Protein AF-A0A6A6RT64-F1 (afdb_monomer_lite)

Organism: NCBI:txid1395130

Foldseek 3Di:
DDDDPDQPPLPPDPPDQFFAAPPPAFDQDPNDTGGFFFDSLLLSLLCSLCVVVVHHPDAARHLDDDDLVLLLVLLVLLVVFAFDLPPPLLVQLVVQLLVLLVSSLVSLVSSVQAEAEDVVLDDPRQFVLVQLVCCRPPSYHYDRACCNDQLDNVVLVDCSRPVQNDFDPDDHPNDTGGSVRSVVVSLCSQLDNRTPFHDALSSQLSSLLRSLSSGDLSNLQQSLSQRSSFSSNQCNNPCNVVSNVDGPVRGNTHRGGSGGGPSCSSPPPSHDDDD

pLDDT: mean 89.2, std 15.46, range [33.47, 98.81]

Sequence (275 aa):
MLSNTSTTQLAEEALHDKPLRGLPSKIKVDGVYITFGPHLPARRAAEAYLRSIGKKPVFPRVYTKLNRDRSTRIAQLYEELQPTPQDQLTVSAYSALISETLAQWEYIKATGLKVEFNPNGKDPYGNPRNAVLDVVNNNHLYILPTRFAFGDSEFCDNTDANIMVTETSTVIDGQVMLVNDIFRIVHDYFGHVKEGNGFRAEGEDNAYRCHAAMYSPLARRALASDLRGQNCWVNWGPWGEHNRKANGGDTIFAPQKMGLLPEWVAEEGVEDPLE

Structure (mmCIF, N/CA/C/O backbone):
data_AF-A0A6A6RT64-F1
#
_entry.id   AF-A0A6A6RT64-F1
#
loop_
_atom_site.group_PDB
_atom_site.id
_atom_site.type_symbol
_atom_site.label_atom_id
_atom_site.label_alt_id
_atom_site.label_comp_id
_atom_site.label_asym_id
_atom_site.label_entity_id
_atom_site.label_seq_id
_atom_site.pdbx_PDB_ins_code
_atom_site.Cartn_x
_atom_site.Cartn_y
_atom_site.Cartn_z
_atom_site.occupancy
_atom_site.B_iso_or_equiv
_atom_site.auth_seq_id
_atom_site.auth_comp_id
_atom_site.auth_asym_id
_atom_site.auth_atom_id
_atom_site.pdbx_PDB_model_num
ATOM 1 N N . MET A 1 1 ? -29.406 24.098 18.288 1.00 35.22 1 MET A N 1
ATOM 2 C CA . MET A 1 1 ? -29.476 22.654 17.988 1.00 35.22 1 MET A CA 1
ATOM 3 C C . MET A 1 1 ? -28.767 22.440 16.665 1.00 35.22 1 MET A C 1
ATOM 5 O O . MET A 1 1 ? -29.305 22.828 15.639 1.00 35.22 1 MET A O 1
ATOM 9 N N . LEU A 1 2 ? -27.521 21.968 16.702 1.00 33.47 2 LEU A N 1
ATOM 10 C CA . LEU A 1 2 ? -26.739 21.663 15.503 1.00 33.47 2 LEU A CA 1
ATOM 11 C C . LEU A 1 2 ? -27.166 20.273 15.023 1.00 33.47 2 LEU A C 1
ATOM 13 O O . LEU A 1 2 ? -27.113 19.315 15.790 1.00 33.47 2 LEU A O 1
ATOM 17 N N . SER A 1 3 ? -27.701 20.201 13.806 1.00 34.97 3 SER A N 1
ATOM 18 C CA . SER A 1 3 ? -28.303 18.994 13.247 1.00 34.97 3 SER A CA 1
ATOM 19 C C . SER A 1 3 ? -27.243 17.979 12.825 1.00 34.97 3 SER A C 1
ATOM 21 O O . SER A 1 3 ? -26.271 18.296 12.144 1.00 34.97 3 SER A O 1
ATOM 23 N N . ASN A 1 4 ? -27.497 16.743 13.235 1.00 36.44 4 ASN A N 1
ATOM 24 C CA . ASN A 1 4 ? -26.693 15.533 13.112 1.00 36.44 4 ASN A CA 1
ATOM 25 C C . ASN A 1 4 ? -26.663 14.973 11.670 1.00 36.44 4 ASN A C 1
ATOM 27 O O . ASN A 1 4 ? -27.102 13.856 11.414 1.00 36.44 4 ASN A O 1
ATOM 31 N N . THR A 1 5 ? -26.187 15.746 10.696 1.00 40.78 5 THR A N 1
ATOM 32 C CA . THR A 1 5 ? -26.114 15.322 9.285 1.00 40.78 5 THR A CA 1
ATOM 33 C C . THR A 1 5 ? -24.662 15.208 8.834 1.00 40.78 5 THR A C 1
ATOM 35 O O . THR A 1 5 ? -24.126 16.146 8.257 1.00 40.78 5 THR A O 1
ATOM 38 N N . SER A 1 6 ? -24.008 14.075 9.120 1.00 46.59 6 SER A N 1
ATOM 39 C CA . SER A 1 6 ? -22.680 13.766 8.548 1.00 46.59 6 SER A CA 1
ATOM 40 C C . SER A 1 6 ? -22.382 12.269 8.336 1.00 46.59 6 SER A C 1
ATOM 42 O O . SER A 1 6 ? -21.410 11.928 7.676 1.00 46.59 6 SER A O 1
ATOM 44 N N . THR A 1 7 ? -23.213 11.333 8.807 1.00 38.81 7 THR A N 1
ATOM 45 C CA . THR A 1 7 ? -22.876 9.889 8.743 1.00 38.81 7 THR A CA 1
ATOM 46 C C . THR A 1 7 ? -23.926 8.994 8.085 1.00 38.81 7 THR A C 1
ATOM 48 O O . THR A 1 7 ? -23.773 7.777 8.089 1.00 38.81 7 THR A O 1
ATOM 51 N N . THR A 1 8 ? -24.974 9.547 7.469 1.00 38.00 8 THR A N 1
ATOM 52 C CA . THR A 1 8 ? -26.134 8.749 7.012 1.00 38.00 8 THR A CA 1
ATOM 53 C C . THR A 1 8 ? -26.427 8.854 5.517 1.00 38.00 8 THR A C 1
ATOM 55 O O . THR A 1 8 ? -27.580 8.914 5.104 1.00 38.00 8 THR A O 1
ATOM 58 N N . GLN A 1 9 ? -25.390 8.847 4.680 1.00 40.94 9 GLN A N 1
ATOM 59 C CA . GLN A 1 9 ? -25.578 8.636 3.242 1.00 40.94 9 GLN A CA 1
ATOM 60 C C . GLN A 1 9 ? -24.391 7.882 2.630 1.00 40.94 9 GLN A C 1
ATOM 62 O O . GLN A 1 9 ? -23.715 8.348 1.718 1.00 40.94 9 GLN A O 1
ATOM 67 N N . LEU A 1 10 ? -24.135 6.671 3.136 1.00 47.59 10 LEU A N 1
ATOM 68 C CA . LEU A 1 10 ? -23.470 5.650 2.328 1.00 47.59 10 LEU A CA 1
ATOM 69 C C . LEU A 1 10 ? -24.451 5.302 1.201 1.00 47.59 10 LEU A C 1
ATOM 71 O O . LEU A 1 10 ? -25.388 4.540 1.412 1.00 47.59 10 LEU A O 1
ATOM 75 N N . ALA A 1 11 ? -24.299 5.972 0.059 1.00 42.16 11 ALA A N 1
ATOM 76 C CA . ALA A 1 11 ? -25.212 5.896 -1.075 1.00 42.16 11 ALA A CA 1
ATOM 77 C C . ALA A 1 11 ? -25.546 4.438 -1.454 1.00 42.16 11 ALA A C 1
ATOM 79 O O . ALA A 1 11 ? -24.660 3.594 -1.606 1.00 42.16 11 ALA A O 1
ATOM 80 N N . GLU A 1 12 ? -26.844 4.169 -1.600 1.00 45.94 12 GLU A N 1
ATOM 81 C CA . GLU A 1 12 ? -27.433 2.851 -1.867 1.00 45.94 12 GLU A CA 1
ATOM 82 C C . GLU A 1 12 ? -27.265 2.352 -3.312 1.00 45.94 12 GLU A C 1
ATOM 84 O O . GLU A 1 12 ? -27.604 1.208 -3.598 1.00 45.94 12 GLU A O 1
ATOM 89 N N . GLU A 1 13 ? -26.669 3.121 -4.223 1.00 44.22 13 GLU A N 1
ATOM 90 C CA . GLU A 1 13 ? -26.415 2.654 -5.589 1.00 44.22 13 GLU A CA 1
ATOM 91 C C . GLU A 1 13 ? -24.941 2.286 -5.766 1.00 44.22 13 GLU A C 1
ATOM 93 O O . GLU A 1 13 ? -24.077 3.133 -5.994 1.00 44.22 13 GLU A O 1
ATOM 98 N N . ALA A 1 14 ? -24.643 0.987 -5.661 1.00 47.53 14 ALA A N 1
ATOM 99 C CA . ALA A 1 14 ? -23.349 0.439 -6.045 1.00 47.53 14 ALA A CA 1
ATOM 100 C C . ALA A 1 14 ? -23.180 0.587 -7.567 1.00 47.53 14 ALA A C 1
ATOM 102 O O . ALA A 1 14 ? -23.491 -0.324 -8.328 1.00 47.53 14 ALA A O 1
ATOM 103 N N . LEU A 1 15 ? -22.672 1.736 -8.021 1.00 51.66 15 LEU A N 1
ATOM 104 C CA . LEU A 1 15 ? -22.395 1.992 -9.441 1.00 51.66 15 LEU A CA 1
ATOM 105 C C . LEU A 1 15 ? -21.420 0.964 -10.039 1.00 51.66 15 LEU A C 1
ATOM 107 O O . LEU A 1 15 ? -21.348 0.806 -11.257 1.00 51.66 15 LEU A O 1
ATOM 111 N N . HIS A 1 16 ? -20.681 0.238 -9.195 1.00 62.53 16 HIS A N 1
ATOM 112 C CA . HIS A 1 16 ? -19.661 -0.712 -9.600 1.00 62.53 16 HIS A CA 1
ATOM 113 C C . HIS A 1 16 ? -19.643 -1.893 -8.629 1.00 62.53 16 HIS A C 1
ATOM 115 O O . HIS A 1 16 ? -19.034 -1.813 -7.567 1.00 62.53 16 HIS A O 1
ATOM 121 N N . ASP A 1 17 ? -20.294 -2.995 -8.986 1.00 74.38 17 ASP A N 1
ATOM 122 C CA . ASP A 1 17 ? -20.238 -4.297 -8.302 1.00 74.38 17 ASP A CA 1
ATOM 123 C C . ASP A 1 17 ? -19.324 -5.296 -9.036 1.00 74.38 17 ASP A C 1
ATOM 125 O O . ASP A 1 17 ? -18.832 -6.261 -8.457 1.00 74.38 17 ASP A O 1
ATOM 129 N N . LYS A 1 18 ? -19.025 -5.029 -10.311 1.00 89.19 18 LYS A N 1
ATOM 130 C CA . LYS A 1 18 ? -18.166 -5.880 -11.139 1.00 89.19 18 LYS A CA 1
ATOM 131 C C . LYS A 1 18 ? -16.698 -5.826 -10.685 1.00 89.19 18 LYS A C 1
ATOM 133 O O . LYS A 1 18 ? -16.220 -4.742 -10.327 1.00 89.19 18 LYS A O 1
ATOM 138 N N . PRO A 1 19 ? -15.964 -6.954 -10.725 1.00 92.19 19 PRO A N 1
ATOM 139 C CA . PRO A 1 19 ? -14.513 -6.975 -10.538 1.00 92.19 19 PRO A CA 1
ATOM 140 C C . PRO A 1 19 ? -13.762 -6.202 -11.631 1.00 92.19 19 PRO A C 1
ATOM 142 O O . PRO A 1 19 ? -14.315 -5.935 -12.702 1.00 92.19 19 PRO A O 1
ATOM 145 N N . LEU A 1 20 ? -12.481 -5.900 -11.388 1.00 94.00 20 LEU A N 1
ATOM 146 C CA . LEU A 1 20 ? -11.586 -5.387 -12.429 1.00 94.00 20 LEU A CA 1
ATOM 147 C C . LEU A 1 20 ? -11.541 -6.362 -13.617 1.00 94.00 20 LEU A C 1
ATOM 149 O O . LEU A 1 20 ? -11.424 -7.580 -13.444 1.00 94.00 20 LEU A O 1
ATOM 153 N N . ARG A 1 21 ? -11.594 -5.835 -14.843 1.00 94.31 21 ARG A N 1
ATOM 154 C CA . ARG A 1 21 ? -11.447 -6.640 -16.062 1.00 94.31 21 ARG A CA 1
ATOM 155 C C . ARG A 1 21 ? -10.059 -7.276 -16.071 1.00 94.31 21 ARG A C 1
ATOM 157 O O . ARG A 1 21 ? -9.064 -6.566 -15.989 1.00 94.31 21 ARG A O 1
ATOM 164 N N . GLY A 1 22 ? -9.997 -8.603 -16.163 1.00 93.81 22 GLY A N 1
ATOM 165 C CA . GLY A 1 22 ? -8.739 -9.356 -16.131 1.00 93.81 22 GLY A CA 1
ATOM 166 C C . GLY A 1 22 ? -8.235 -9.724 -14.731 1.00 93.81 22 GLY A C 1
ATOM 167 O O . GLY A 1 22 ? -7.173 -10.339 -14.638 1.00 93.81 22 GLY A O 1
ATOM 168 N N . LEU A 1 23 ? -8.971 -9.396 -13.656 1.00 94.00 23 LEU A N 1
ATOM 169 C CA . LEU A 1 23 ? -8.607 -9.815 -12.300 1.00 94.00 23 LEU A CA 1
ATOM 170 C C . LEU A 1 23 ? -8.534 -11.350 -12.225 1.00 94.00 23 LEU A C 1
ATOM 172 O O . LEU A 1 23 ? -9.516 -12.019 -12.568 1.00 94.00 23 LEU A O 1
ATOM 176 N N . PRO A 1 24 ? -7.424 -11.926 -11.729 1.00 91.31 24 PRO A N 1
ATOM 177 C CA . PRO A 1 24 ? -7.356 -13.346 -11.416 1.00 91.31 24 PRO A CA 1
ATOM 178 C C . PRO A 1 24 ? -8.361 -13.694 -10.308 1.00 91.31 24 PRO A C 1
ATOM 180 O O . PRO A 1 24 ? -8.092 -13.496 -9.125 1.00 91.31 24 PRO A O 1
ATOM 183 N N . SER A 1 25 ? -9.540 -14.180 -10.698 1.00 78.88 25 SER A N 1
ATOM 184 C CA . SER A 1 25 ? -10.665 -14.331 -9.774 1.00 78.88 25 SER A CA 1
ATOM 185 C C . SER A 1 25 ? -10.650 -15.666 -9.039 1.00 78.88 25 SER A C 1
ATOM 187 O O . SER A 1 25 ? -10.825 -15.671 -7.831 1.00 78.88 25 SER A O 1
ATOM 189 N N . LYS A 1 26 ? -10.397 -16.800 -9.707 1.00 91.00 26 LYS A N 1
ATOM 190 C CA . LYS A 1 26 ? -10.388 -18.134 -9.075 1.00 91.00 26 LYS A CA 1
ATOM 191 C C . LYS A 1 26 ? -8.972 -18.552 -8.671 1.00 91.00 26 LYS A C 1
ATOM 193 O O . LYS A 1 26 ? -8.212 -19.058 -9.495 1.00 91.00 26 LYS A O 1
ATOM 198 N N . ILE A 1 27 ? -8.629 -18.367 -7.398 1.00 92.38 27 ILE A N 1
ATOM 199 C CA . ILE A 1 27 ? -7.286 -18.603 -6.847 1.00 92.38 27 ILE A CA 1
ATOM 200 C C . ILE A 1 27 ? -7.331 -19.724 -5.813 1.00 92.38 27 ILE A C 1
ATOM 202 O O . ILE A 1 27 ? -8.266 -19.807 -5.024 1.00 92.38 27 ILE A O 1
ATOM 206 N N . LYS A 1 28 ? -6.320 -20.598 -5.816 1.00 93.50 28 LYS A N 1
ATOM 207 C CA . LYS A 1 28 ? -6.181 -21.650 -4.806 1.00 93.50 28 LYS A CA 1
ATOM 208 C C . LYS A 1 28 ? -5.543 -21.064 -3.541 1.00 93.50 28 LYS A C 1
ATOM 210 O O . LYS A 1 28 ? -4.395 -20.630 -3.590 1.00 93.50 28 LYS A O 1
ATOM 215 N N . VAL A 1 29 ? -6.280 -21.066 -2.436 1.00 93.62 29 VAL A N 1
ATOM 216 C CA . VAL A 1 29 ? -5.844 -20.648 -1.098 1.00 93.62 29 VAL A CA 1
ATOM 217 C C . VAL A 1 29 ? -5.986 -21.859 -0.184 1.00 93.62 29 VAL A C 1
ATOM 219 O O . VAL A 1 29 ? -7.061 -22.443 -0.096 1.00 93.62 29 VAL A O 1
ATOM 222 N N . ASP A 1 30 ? -4.869 -22.312 0.381 1.00 92.88 30 ASP A N 1
ATOM 223 C CA . ASP A 1 30 ? -4.799 -23.426 1.338 1.00 92.88 30 ASP A CA 1
ATOM 224 C C . ASP A 1 30 ? -5.523 -24.699 0.870 1.00 92.88 30 ASP A C 1
ATOM 226 O O . ASP A 1 30 ? -6.218 -25.387 1.609 1.00 92.88 30 ASP A O 1
ATOM 230 N N . GLY A 1 31 ? -5.363 -25.016 -0.418 1.00 92.81 31 GLY A N 1
ATOM 231 C CA . GLY A 1 31 ? -5.970 -26.196 -1.033 1.00 92.81 31 GLY A CA 1
ATOM 232 C C . GLY A 1 31 ? -7.323 -25.949 -1.704 1.00 92.81 31 GLY A C 1
ATOM 233 O O . GLY A 1 31 ? -7.707 -26.746 -2.561 1.00 92.81 31 GLY A O 1
ATOM 234 N N . VAL A 1 32 ? -7.996 -24.835 -1.408 1.00 94.19 32 VAL A N 1
ATOM 235 C CA . VAL A 1 32 ? -9.372 -24.545 -1.839 1.00 94.19 32 VAL A CA 1
ATOM 236 C C . VAL A 1 32 ? -9.400 -23.425 -2.877 1.00 94.19 32 VAL A C 1
ATOM 238 O O . VAL A 1 32 ? -8.687 -22.435 -2.763 1.00 94.19 32 VAL A O 1
ATOM 241 N N . TYR A 1 33 ? -10.222 -23.565 -3.919 1.00 95.69 33 TYR A N 1
ATOM 242 C CA . TYR A 1 33 ? -10.425 -22.483 -4.884 1.00 95.69 33 TYR A CA 1
ATOM 243 C C . TYR A 1 33 ? -11.414 -21.453 -4.342 1.00 95.69 33 TYR A C 1
ATOM 245 O O . TYR A 1 33 ? -12.581 -21.775 -4.137 1.00 95.69 33 TYR A O 1
ATOM 253 N N . ILE A 1 34 ? -10.952 -20.216 -4.191 1.00 94.75 34 ILE A N 1
ATOM 254 C CA . ILE A 1 34 ? -11.735 -19.071 -3.729 1.00 94.75 34 ILE A CA 1
ATOM 255 C C . ILE A 1 34 ? -11.869 -18.055 -4.863 1.00 94.75 34 ILE A C 1
ATOM 257 O O . ILE A 1 34 ? -10.934 -17.860 -5.646 1.00 94.75 34 ILE A O 1
ATOM 261 N N . THR A 1 35 ? -13.040 -17.425 -4.961 1.00 93.44 35 THR A N 1
ATOM 262 C CA . THR A 1 35 ? -13.291 -16.338 -5.909 1.00 93.44 35 THR A CA 1
ATOM 263 C C . THR A 1 35 ? -13.061 -14.990 -5.238 1.00 93.44 35 THR A C 1
ATOM 265 O O . THR A 1 35 ? -13.803 -14.619 -4.335 1.00 93.44 35 THR A O 1
ATOM 268 N N . PHE A 1 36 ? -12.051 -14.257 -5.698 1.00 93.44 36 PHE A N 1
ATOM 269 C CA . PHE A 1 36 ? -11.775 -12.889 -5.271 1.00 93.44 36 PHE A CA 1
ATOM 270 C C . PHE A 1 36 ? -12.471 -11.880 -6.179 1.00 93.44 36 PHE A C 1
ATOM 272 O O . PHE A 1 36 ? -12.638 -12.092 -7.384 1.00 93.44 36 PHE A O 1
ATOM 279 N N . GLY A 1 37 ? -12.862 -10.768 -5.573 1.00 92.31 37 GLY A N 1
ATOM 280 C CA . GLY A 1 37 ? -13.567 -9.680 -6.216 1.00 92.31 37 GLY A CA 1
ATOM 281 C C . GLY A 1 37 ? -13.745 -8.526 -5.237 1.00 92.31 37 GLY A C 1
ATOM 282 O O . GLY A 1 37 ? -13.124 -8.515 -4.172 1.00 92.31 37 GLY A O 1
ATOM 283 N N . PRO A 1 38 ? -14.579 -7.549 -5.594 1.00 94.38 38 PRO A N 1
ATOM 284 C CA . PRO A 1 38 ? -14.650 -6.319 -4.841 1.00 94.38 38 PRO A CA 1
ATOM 285 C C . PRO A 1 38 ? -15.359 -6.472 -3.503 1.00 94.38 38 PRO A C 1
ATOM 287 O O . PRO A 1 38 ? -16.409 -7.108 -3.401 1.00 94.38 38 PRO A O 1
ATOM 290 N N . HIS A 1 39 ? -14.824 -5.794 -2.491 1.00 95.69 39 HIS A N 1
ATOM 291 C CA . HIS A 1 39 ? -15.469 -5.652 -1.195 1.00 95.69 39 HIS A CA 1
ATOM 292 C C . HIS A 1 39 ? -16.278 -4.347 -1.163 1.00 95.69 39 HIS A C 1
ATOM 294 O O . HIS A 1 39 ? -15.720 -3.246 -1.141 1.00 95.69 39 HIS A O 1
ATOM 300 N N . LEU A 1 40 ? -17.612 -4.456 -1.188 1.00 95.06 40 LEU A N 1
ATOM 301 C CA . LEU A 1 40 ? -18.504 -3.294 -1.302 1.00 95.06 40 LEU A CA 1
ATOM 302 C C . LEU A 1 40 ? -18.358 -2.269 -0.161 1.00 95.06 40 LEU A C 1
ATOM 304 O O . LEU A 1 40 ? -18.353 -1.076 -0.473 1.00 95.06 40 LEU A O 1
ATOM 308 N N . PRO A 1 41 ? -18.204 -2.659 1.123 1.00 96.25 41 PRO A N 1
ATOM 309 C CA . PRO A 1 41 ? -17.911 -1.702 2.192 1.00 96.25 41 PRO A CA 1
ATOM 310 C C . PRO A 1 41 ? -16.646 -0.875 1.922 1.00 96.25 41 PRO A C 1
ATOM 312 O O . PRO A 1 41 ? -16.700 0.351 2.001 1.00 96.25 41 PRO A O 1
ATOM 315 N N . ALA A 1 42 ? -15.553 -1.513 1.485 1.00 97.56 42 ALA A N 1
ATOM 316 C CA . ALA A 1 42 ? -14.318 -0.808 1.140 1.00 97.56 42 ALA A CA 1
ATOM 317 C C . ALA A 1 42 ? -14.481 0.128 -0.064 1.00 97.56 42 ALA A C 1
ATOM 319 O O . ALA A 1 42 ? -13.985 1.254 -0.036 1.00 97.56 42 ALA A O 1
ATOM 320 N N . ARG A 1 43 ? -15.216 -0.286 -1.109 1.00 96.25 43 ARG A N 1
ATOM 321 C CA . ARG A 1 43 ? -15.530 0.598 -2.248 1.00 96.25 43 ARG A CA 1
ATOM 322 C C . ARG A 1 43 ? -16.315 1.830 -1.798 1.00 96.25 43 ARG A C 1
ATOM 324 O O . ARG A 1 43 ? -15.922 2.945 -2.125 1.00 96.25 43 ARG A O 1
ATOM 331 N N . ARG A 1 44 ? -17.371 1.644 -1.001 1.00 96.12 44 ARG A N 1
ATOM 332 C CA . ARG A 1 44 ? -18.189 2.751 -0.476 1.00 96.12 44 ARG A CA 1
ATOM 333 C C . ARG A 1 44 ? -17.371 3.707 0.389 1.00 96.12 44 ARG A C 1
ATOM 335 O O . ARG A 1 44 ? -17.510 4.915 0.229 1.00 96.12 44 ARG A O 1
ATOM 342 N N . ALA A 1 45 ? -16.498 3.189 1.253 1.00 98.06 45 ALA A N 1
ATOM 343 C CA . ALA A 1 45 ? -15.607 4.012 2.068 1.00 98.06 45 ALA A CA 1
ATOM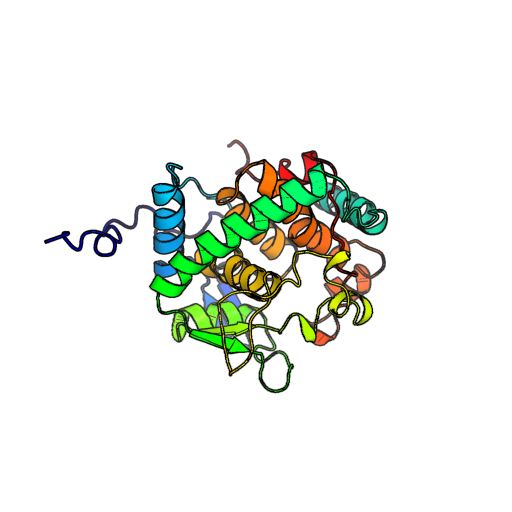 344 C C . ALA A 1 45 ? -14.623 4.824 1.207 1.00 98.06 45 ALA A C 1
ATOM 346 O O . ALA A 1 45 ? -14.461 6.023 1.431 1.00 98.06 45 ALA A O 1
ATOM 347 N N . ALA A 1 46 ? -14.038 4.213 0.172 1.00 98.00 46 ALA A N 1
ATOM 348 C CA . ALA A 1 46 ? -13.141 4.904 -0.753 1.00 98.00 46 ALA A CA 1
ATOM 349 C C . ALA A 1 46 ? -13.858 6.013 -1.543 1.00 98.00 46 ALA A C 1
ATOM 351 O O . ALA A 1 46 ? -13.331 7.115 -1.710 1.00 98.00 46 ALA A O 1
ATOM 352 N N . GLU A 1 47 ? -15.080 5.746 -2.013 1.00 96.56 47 GLU A N 1
ATOM 353 C CA . GLU A 1 47 ? -15.907 6.741 -2.698 1.00 96.56 47 GLU A CA 1
ATOM 354 C C . GLU A 1 47 ? -16.315 7.890 -1.772 1.00 96.56 47 GLU A C 1
ATOM 356 O O . GLU A 1 47 ? -16.249 9.052 -2.177 1.00 96.56 47 GLU A O 1
ATOM 361 N N . ALA A 1 48 ? -16.717 7.580 -0.537 1.00 97.31 48 ALA A N 1
ATOM 362 C CA . ALA A 1 48 ? -17.076 8.575 0.467 1.00 97.31 48 ALA A CA 1
ATOM 363 C C . ALA A 1 48 ? -15.887 9.490 0.791 1.00 97.31 48 ALA A C 1
ATOM 365 O O . ALA A 1 48 ? -16.042 10.712 0.767 1.00 97.31 48 ALA A O 1
ATOM 366 N N . TYR A 1 49 ? -14.694 8.916 0.984 1.00 98.44 49 TYR A N 1
ATOM 367 C CA . TYR A 1 49 ? -13.467 9.684 1.183 1.00 98.44 49 TYR A CA 1
ATOM 368 C C . TYR A 1 49 ? -13.205 10.647 0.018 1.00 98.44 49 TYR A C 1
ATOM 370 O O . TYR A 1 49 ? -13.096 11.854 0.239 1.00 98.44 49 TYR A O 1
ATOM 378 N N . LEU A 1 50 ? -13.182 10.152 -1.227 1.00 97.69 50 LEU A N 1
ATOM 379 C CA . LEU A 1 50 ? -12.910 10.990 -2.401 1.00 97.69 50 LEU A CA 1
ATOM 380 C C . LEU A 1 50 ? -13.925 12.130 -2.545 1.00 97.69 50 LEU A C 1
ATOM 382 O O . LEU A 1 50 ? -13.536 13.276 -2.776 1.00 97.69 50 LEU A O 1
ATOM 386 N N . ARG A 1 51 ? -15.216 11.840 -2.345 1.00 97.31 51 ARG A N 1
ATOM 387 C CA . ARG A 1 51 ? -16.273 12.861 -2.394 1.00 97.31 51 ARG A CA 1
ATOM 388 C C . ARG A 1 51 ? -16.107 13.915 -1.304 1.00 97.31 51 ARG A C 1
ATOM 390 O O . ARG A 1 51 ? -16.335 15.089 -1.583 1.00 97.31 51 ARG A O 1
ATOM 397 N N . SER A 1 52 ? -15.683 13.524 -0.101 1.00 97.50 52 SER A N 1
ATOM 398 C CA . SER A 1 52 ? -15.499 14.452 1.022 1.00 97.50 52 SER A CA 1
ATOM 399 C C . SER A 1 52 ? -14.428 15.513 0.771 1.00 97.50 52 SER A C 1
ATOM 401 O O . SER A 1 52 ? -14.543 16.631 1.263 1.00 97.50 52 SER A O 1
ATOM 403 N N . ILE A 1 53 ? -13.431 15.189 -0.055 1.00 96.81 53 ILE A N 1
ATOM 404 C CA . ILE A 1 53 ? -12.358 16.105 -0.458 1.00 96.81 53 ILE A CA 1
ATOM 405 C C . ILE A 1 53 ? -12.616 16.737 -1.835 1.00 96.81 53 ILE A C 1
ATOM 407 O O . ILE A 1 53 ? -11.699 17.253 -2.472 1.00 96.81 53 ILE A O 1
ATOM 411 N N . GLY A 1 54 ? -13.857 16.669 -2.333 1.00 96.38 54 GLY A N 1
ATOM 412 C CA . GLY A 1 54 ? -14.262 17.281 -3.600 1.00 96.38 54 GLY A CA 1
ATOM 413 C C . GLY A 1 54 ? -13.741 16.574 -4.857 1.00 96.38 54 GLY A C 1
ATOM 414 O O . GLY A 1 54 ? -13.862 17.119 -5.955 1.00 96.38 54 GLY A O 1
ATOM 415 N N . LYS A 1 55 ? -13.177 15.364 -4.739 1.00 94.44 55 LYS A N 1
ATOM 416 C CA . LYS A 1 55 ? -12.719 14.562 -5.880 1.00 94.44 55 LYS A CA 1
ATOM 417 C C . LYS A 1 55 ? -13.831 13.640 -6.385 1.00 94.44 55 LYS A C 1
ATOM 419 O O . LYS A 1 55 ? -14.637 13.099 -5.628 1.00 94.44 55 LYS A O 1
ATOM 424 N N . LYS A 1 56 ? -13.855 13.412 -7.700 1.00 93.19 56 LYS A N 1
ATOM 425 C CA . LYS A 1 56 ? -14.711 12.379 -8.298 1.00 93.19 56 LYS A CA 1
ATOM 426 C C . LYS A 1 56 ? -14.101 10.996 -8.032 1.00 93.19 56 LYS A C 1
ATOM 428 O O . LYS A 1 56 ? -12.894 10.848 -8.216 1.00 93.19 56 LYS A O 1
ATOM 433 N N . PRO A 1 57 ? -14.902 9.982 -7.660 1.00 91.44 57 PRO A N 1
ATOM 434 C CA . PRO A 1 57 ? -14.409 8.624 -7.471 1.00 91.44 57 PRO A CA 1
ATOM 435 C C . PRO A 1 57 ? -14.122 7.946 -8.812 1.00 91.44 57 PRO A C 1
ATOM 437 O O . PRO A 1 57 ? -14.972 7.266 -9.386 1.00 91.44 57 PRO A O 1
ATOM 440 N N . VAL A 1 58 ? -12.916 8.163 -9.329 1.00 91.25 58 VAL A N 1
ATOM 441 C CA . VAL A 1 58 ? -12.414 7.518 -10.543 1.00 91.25 58 VAL A CA 1
ATOM 442 C C . VAL A 1 58 ? -11.320 6.543 -10.134 1.00 91.25 58 VAL A C 1
ATOM 444 O O . VAL A 1 58 ? -10.278 6.950 -9.634 1.00 91.25 58 VAL A O 1
ATOM 447 N N . PHE A 1 59 ? -11.576 5.254 -10.339 1.00 92.88 59 PHE A N 1
ATOM 448 C CA . PHE A 1 59 ? -10.646 4.170 -10.031 1.00 92.88 59 PHE A CA 1
ATOM 449 C C . PHE A 1 59 ? -10.321 3.372 -11.299 1.00 92.88 59 PHE A C 1
ATOM 451 O O . PHE A 1 59 ? -11.178 3.308 -12.190 1.00 92.88 59 PHE A O 1
ATOM 458 N N . PRO A 1 60 ? -9.149 2.709 -11.357 1.00 93.31 60 PRO A N 1
ATOM 459 C CA . PRO A 1 60 ? -8.855 1.720 -12.390 1.00 93.31 60 PRO A CA 1
ATOM 460 C C . PRO A 1 60 ? -9.973 0.678 -12.526 1.00 93.31 60 PRO A C 1
ATOM 462 O O . PRO A 1 60 ? -10.599 0.274 -11.542 1.00 93.31 60 PRO A O 1
ATOM 465 N N . ARG A 1 61 ? -10.223 0.234 -13.757 1.00 93.75 61 ARG A N 1
ATOM 466 C CA . ARG A 1 61 ? -11.215 -0.789 -14.131 1.00 93.75 61 ARG A CA 1
ATOM 467 C C . ARG A 1 61 ? -10.579 -2.031 -14.722 1.00 93.75 61 ARG A C 1
ATOM 469 O O . ARG A 1 61 ? -11.275 -3.029 -14.914 1.00 93.75 61 ARG A O 1
ATOM 476 N N . VAL A 1 62 ? -9.289 -1.979 -15.034 1.00 94.94 62 VAL A N 1
ATOM 477 C CA . VAL A 1 62 ? -8.546 -3.075 -15.649 1.00 94.94 62 VAL A CA 1
ATOM 478 C C . VAL A 1 62 ? -7.469 -3.550 -14.687 1.00 94.94 62 VAL A C 1
ATOM 480 O O . VAL A 1 62 ? -6.706 -2.751 -14.150 1.00 94.94 62 VAL A O 1
ATOM 483 N N . TYR A 1 63 ? -7.383 -4.862 -14.493 1.00 96.06 63 TYR A N 1
ATOM 484 C CA . TYR A 1 63 ? -6.233 -5.492 -13.863 1.00 96.06 63 TYR A CA 1
ATOM 485 C C . TYR A 1 63 ? -5.117 -5.591 -14.904 1.00 96.06 63 TYR A C 1
ATOM 487 O O . TYR A 1 63 ? -5.223 -6.340 -15.880 1.00 96.06 63 TYR A O 1
ATOM 495 N N . THR A 1 64 ? -4.062 -4.803 -14.735 1.00 95.19 64 THR A N 1
ATOM 496 C CA . THR A 1 64 ? -2.981 -4.711 -15.717 1.00 95.19 64 THR A CA 1
ATOM 497 C C . THR A 1 64 ? -1.908 -5.747 -15.453 1.00 95.19 64 THR A C 1
ATOM 499 O O . THR A 1 64 ? -1.551 -6.023 -14.306 1.00 95.19 64 THR A O 1
ATOM 502 N N . LYS A 1 65 ? -1.344 -6.283 -16.535 1.00 94.56 65 LYS A N 1
ATOM 503 C CA . LYS A 1 65 ? -0.119 -7.071 -16.460 1.00 94.56 65 LYS A CA 1
ATOM 504 C C . LYS A 1 65 ? 1.061 -6.187 -16.104 1.00 94.56 65 LYS A C 1
ATOM 506 O O . LYS A 1 65 ? 1.149 -5.039 -16.543 1.00 94.56 65 LYS A O 1
ATOM 511 N N . LEU A 1 66 ? 1.961 -6.735 -15.301 1.00 92.19 66 LEU A N 1
ATOM 512 C CA . LEU A 1 66 ? 3.129 -5.996 -14.862 1.00 92.19 66 LEU A CA 1
ATOM 513 C C . LEU A 1 66 ? 4.131 -5.833 -16.014 1.00 92.19 66 LEU A C 1
ATOM 515 O O . LEU A 1 66 ? 4.448 -6.783 -16.730 1.00 92.19 66 LEU A O 1
ATOM 519 N N . ASN A 1 67 ? 4.660 -4.619 -16.171 1.00 95.75 67 ASN A N 1
ATOM 520 C CA . ASN A 1 67 ? 5.736 -4.334 -17.114 1.00 95.75 67 ASN A CA 1
ATOM 521 C C . ASN A 1 67 ? 7.093 -4.635 -16.460 1.00 95.75 67 ASN A C 1
ATOM 523 O O . ASN A 1 67 ? 7.581 -3.860 -15.638 1.00 95.7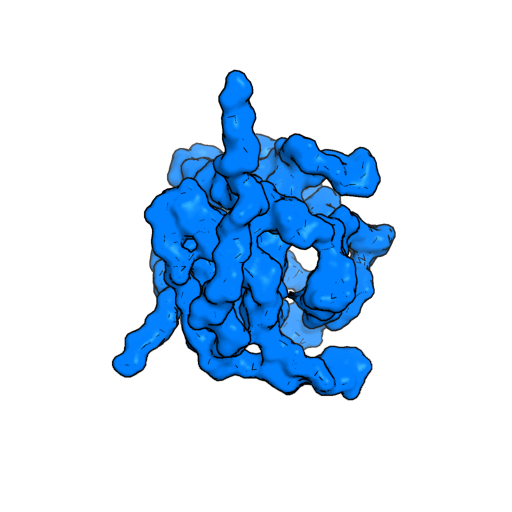5 67 ASN A O 1
ATOM 527 N N . ARG A 1 68 ? 7.711 -5.753 -16.855 1.00 95.88 68 ARG A N 1
ATOM 528 C CA . ARG A 1 68 ? 8.976 -6.231 -16.280 1.00 95.88 68 ARG A CA 1
ATOM 529 C C . ARG A 1 68 ? 10.141 -5.258 -16.472 1.00 95.88 68 ARG A C 1
ATOM 531 O O . ARG A 1 68 ? 10.938 -5.098 -15.549 1.00 95.88 68 ARG A O 1
ATOM 538 N N . ASP A 1 69 ? 10.244 -4.617 -17.631 1.00 97.62 69 ASP A N 1
ATOM 539 C CA . ASP A 1 69 ? 11.345 -3.695 -17.930 1.00 97.62 69 ASP A CA 1
ATOM 540 C C . ASP A 1 69 ? 11.231 -2.432 -17.076 1.00 97.62 69 ASP A C 1
ATOM 542 O O . ASP A 1 69 ? 12.208 -1.985 -16.472 1.00 97.62 69 ASP A O 1
ATOM 546 N N . ARG A 1 70 ? 10.013 -1.892 -16.936 1.00 97.56 70 ARG A N 1
ATOM 547 C CA . ARG A 1 70 ? 9.738 -0.800 -15.998 1.00 97.56 70 ARG A CA 1
ATOM 548 C C . ARG A 1 70 ? 10.083 -1.210 -14.573 1.00 97.56 70 ARG A C 1
ATOM 550 O O . ARG A 1 70 ? 10.810 -0.483 -13.906 1.00 97.56 70 ARG A O 1
ATOM 557 N N . SER A 1 71 ? 9.599 -2.360 -14.116 1.00 97.62 71 SER A N 1
ATOM 558 C CA . SER A 1 71 ? 9.839 -2.793 -12.742 1.00 97.62 71 SER A CA 1
ATOM 559 C C . SER A 1 71 ? 11.317 -3.047 -12.450 1.00 97.62 71 SER A C 1
ATOM 561 O O . SER A 1 71 ? 11.781 -2.718 -11.367 1.00 97.62 71 SER A O 1
ATOM 563 N N . THR A 1 72 ? 12.084 -3.543 -13.422 1.00 98.19 72 THR A N 1
ATOM 564 C CA . THR A 1 72 ? 13.537 -3.726 -13.275 1.00 98.19 72 THR A CA 1
ATOM 565 C C . THR A 1 72 ? 14.257 -2.377 -13.160 1.00 98.19 72 THR A C 1
ATOM 567 O O . THR A 1 72 ? 15.105 -2.210 -12.287 1.00 98.19 72 THR A O 1
ATOM 570 N N . ARG A 1 73 ? 13.868 -1.375 -13.965 1.00 98.31 73 ARG A N 1
ATOM 571 C CA . ARG A 1 73 ? 14.395 -0.001 -13.842 1.00 98.31 73 ARG A CA 1
ATOM 572 C C . ARG A 1 73 ? 14.056 0.631 -12.490 1.00 98.31 73 ARG A C 1
ATOM 574 O O . ARG A 1 73 ? 14.922 1.236 -11.871 1.00 98.31 73 ARG A O 1
ATOM 581 N N . ILE A 1 74 ? 12.816 0.475 -12.015 1.00 98.50 74 ILE A N 1
ATOM 582 C CA . ILE A 1 74 ? 12.398 0.980 -10.697 1.00 98.50 74 ILE A CA 1
ATOM 583 C C . ILE A 1 74 ? 13.186 0.289 -9.578 1.00 98.50 74 ILE A C 1
ATOM 585 O O . ILE A 1 74 ? 13.617 0.961 -8.649 1.00 98.50 74 ILE A O 1
ATOM 589 N N . ALA A 1 75 ? 13.396 -1.028 -9.668 1.00 98.19 75 ALA A N 1
ATOM 590 C CA . ALA A 1 75 ? 14.160 -1.782 -8.676 1.00 98.19 75 ALA A CA 1
ATOM 591 C C . ALA A 1 75 ? 15.589 -1.242 -8.528 1.00 98.19 75 ALA A C 1
ATOM 593 O O . ALA A 1 75 ? 16.046 -1.035 -7.407 1.00 98.19 75 ALA A O 1
ATOM 594 N N . GLN A 1 76 ? 16.259 -0.960 -9.651 1.00 98.25 76 GLN A N 1
ATOM 595 C CA . GLN A 1 76 ? 17.587 -0.349 -9.649 1.00 98.25 76 GLN A CA 1
ATOM 596 C C . GLN A 1 76 ? 17.568 1.058 -9.034 1.00 98.25 76 GLN A C 1
ATOM 598 O O . GLN A 1 76 ? 18.378 1.355 -8.163 1.00 98.25 76 GLN A O 1
ATOM 603 N N . LEU A 1 77 ? 16.607 1.903 -9.419 1.00 98.25 77 LEU A N 1
ATOM 604 C CA . LEU A 1 77 ? 16.475 3.242 -8.836 1.00 98.25 77 LEU A CA 1
ATOM 605 C C . LEU A 1 77 ? 16.216 3.198 -7.327 1.00 98.25 77 LEU A C 1
ATOM 607 O O . LEU A 1 77 ? 16.737 4.031 -6.596 1.00 98.25 77 LEU A O 1
ATOM 611 N N . TYR A 1 78 ? 15.422 2.236 -6.851 1.00 97.31 78 TYR A N 1
ATOM 612 C CA . TYR A 1 78 ? 15.161 2.068 -5.423 1.00 97.31 78 TYR A CA 1
ATOM 613 C C . TYR A 1 78 ? 16.392 1.548 -4.672 1.00 97.31 78 TYR A C 1
ATOM 615 O O . TYR A 1 78 ? 16.637 1.979 -3.548 1.00 97.31 78 TYR A O 1
ATOM 623 N N . GLU A 1 79 ? 17.193 0.667 -5.278 1.00 96.06 79 GLU A N 1
ATOM 624 C CA . GLU A 1 79 ? 18.480 0.235 -4.713 1.00 96.06 79 GLU A CA 1
ATOM 625 C C . GLU A 1 79 ? 19.423 1.431 -4.522 1.00 96.06 79 GLU A C 1
ATOM 627 O O . GLU A 1 79 ? 19.949 1.639 -3.428 1.00 96.06 79 GLU A O 1
ATOM 632 N N . GLU A 1 80 ? 19.548 2.273 -5.548 1.00 96.25 80 GLU A N 1
ATOM 633 C CA . GLU A 1 80 ? 20.425 3.450 -5.560 1.00 96.25 80 GLU A CA 1
ATOM 634 C C . GLU A 1 80 ? 19.885 4.625 -4.721 1.00 96.25 80 GLU A C 1
ATOM 636 O O . GLU A 1 80 ? 20.662 5.488 -4.298 1.00 96.25 80 GLU A O 1
ATOM 641 N N . LEU A 1 81 ? 18.572 4.653 -4.448 1.00 95.06 81 LEU A N 1
ATOM 642 C CA . LEU A 1 81 ? 17.903 5.718 -3.698 1.00 95.06 81 LEU A CA 1
ATOM 643 C C . LEU A 1 81 ? 18.581 5.932 -2.344 1.00 95.06 81 LEU A C 1
ATOM 645 O O . LEU A 1 81 ? 18.669 5.014 -1.525 1.00 95.06 81 LEU A O 1
ATOM 649 N N . GLN A 1 82 ? 19.015 7.165 -2.103 1.00 91.88 82 GLN A N 1
ATOM 650 C CA . GLN A 1 82 ? 19.488 7.611 -0.799 1.00 91.88 82 GLN A CA 1
ATOM 651 C C . GLN A 1 82 ? 18.324 8.246 -0.029 1.00 91.88 82 GLN A C 1
ATOM 653 O O . GLN A 1 82 ? 17.554 8.996 -0.635 1.00 91.88 82 GLN A O 1
ATOM 658 N N . PRO A 1 83 ? 18.171 7.975 1.280 1.00 90.38 83 PRO A N 1
ATOM 659 C CA . PRO A 1 83 ? 17.220 8.704 2.110 1.00 90.38 83 PRO A CA 1
ATOM 660 C C . PRO A 1 83 ? 17.512 10.211 2.087 1.00 90.38 83 PRO A C 1
ATOM 662 O O . PRO A 1 83 ? 18.659 10.634 2.230 1.00 90.38 83 PRO A O 1
ATOM 665 N N . THR A 1 84 ? 16.467 11.022 1.946 1.00 92.69 84 THR A N 1
ATOM 666 C CA . THR A 1 84 ? 16.531 12.491 1.947 1.00 92.69 84 THR A CA 1
ATOM 667 C C . THR A 1 84 ? 15.549 13.099 2.961 1.00 92.69 84 THR A C 1
ATOM 669 O O . THR A 1 84 ? 14.718 13.929 2.589 1.00 92.69 84 THR A O 1
ATOM 672 N N . PRO A 1 85 ? 15.611 12.723 4.256 1.00 89.56 85 PRO A N 1
ATOM 673 C CA . PRO A 1 85 ? 14.589 13.100 5.237 1.00 89.56 85 PRO A CA 1
ATOM 674 C C . PRO A 1 85 ? 14.507 14.604 5.543 1.00 89.56 85 PRO A C 1
ATOM 676 O O . PRO A 1 85 ? 13.486 15.057 6.050 1.00 89.56 85 PRO A O 1
ATOM 679 N N . GLN A 1 86 ? 15.536 15.392 5.207 1.00 90.00 86 GLN A N 1
ATOM 680 C CA . GLN A 1 86 ? 15.538 16.855 5.360 1.00 90.00 86 GLN A CA 1
ATOM 681 C C . GLN A 1 86 ? 15.281 17.618 4.048 1.00 90.00 86 GLN A C 1
ATOM 683 O O . GLN A 1 86 ? 15.176 18.845 4.069 1.00 90.00 86 GLN A O 1
ATOM 688 N N . ASP A 1 87 ? 15.180 16.932 2.905 1.00 95.00 87 ASP A N 1
ATOM 689 C CA . ASP A 1 87 ? 14.841 17.585 1.639 1.00 95.00 87 ASP A CA 1
ATOM 690 C C . ASP A 1 87 ? 13.393 18.096 1.675 1.00 95.00 87 ASP A C 1
ATOM 692 O O . ASP A 1 87 ? 12.458 17.357 1.993 1.00 95.00 87 ASP A O 1
ATOM 696 N N . GLN A 1 88 ? 13.191 19.367 1.321 1.00 96.62 88 GLN A N 1
ATOM 697 C CA . GLN A 1 88 ? 11.897 20.035 1.475 1.00 96.62 88 GLN A CA 1
ATOM 698 C C . GLN A 1 88 ? 10.790 19.355 0.661 1.00 96.62 88 GLN A C 1
ATOM 700 O O . GLN A 1 88 ? 9.642 19.280 1.110 1.00 96.62 88 GLN A O 1
ATOM 705 N N . LEU A 1 89 ? 11.117 18.852 -0.532 1.00 97.62 89 LEU A N 1
ATOM 706 C CA . LEU A 1 89 ? 10.151 18.178 -1.389 1.00 97.62 89 LEU A CA 1
ATOM 707 C C . LEU A 1 89 ? 9.792 16.796 -0.836 1.00 97.62 89 LEU A C 1
ATOM 709 O O . LEU A 1 89 ? 8.614 16.444 -0.814 1.00 97.62 89 LEU A O 1
ATOM 713 N N . THR A 1 90 ? 10.780 16.058 -0.329 1.00 96.62 90 THR A N 1
ATOM 714 C CA . THR A 1 90 ? 10.588 14.780 0.369 1.00 96.62 90 THR A CA 1
ATOM 715 C C . THR A 1 90 ? 9.695 14.961 1.592 1.00 96.62 90 THR A C 1
ATOM 717 O O . THR A 1 90 ? 8.656 14.309 1.691 1.00 96.62 90 THR A O 1
ATOM 720 N N . VAL A 1 91 ? 10.015 15.914 2.471 1.00 95.44 91 VAL A N 1
ATOM 721 C CA . VAL A 1 91 ? 9.197 16.231 3.653 1.00 95.44 91 VAL A CA 1
ATOM 722 C C . VAL A 1 91 ? 7.772 16.603 3.252 1.00 95.44 91 VAL A C 1
ATOM 724 O O . VAL A 1 91 ? 6.821 16.105 3.851 1.00 95.44 91 VAL A O 1
ATOM 727 N N . SER A 1 92 ? 7.600 17.428 2.216 1.00 98.00 92 SER A N 1
ATOM 728 C CA . SER A 1 92 ? 6.272 17.846 1.750 1.00 98.00 92 SER A CA 1
ATOM 729 C C . SER A 1 92 ? 5.459 16.676 1.186 1.00 98.00 92 SER A C 1
ATOM 731 O O . SER A 1 92 ? 4.270 16.555 1.478 1.00 98.00 92 SER A O 1
ATOM 733 N N . ALA A 1 93 ? 6.092 15.793 0.410 1.00 98.50 93 ALA A N 1
ATOM 734 C CA . ALA A 1 93 ? 5.448 14.618 -0.169 1.00 98.50 93 ALA A CA 1
ATOM 735 C C . ALA A 1 93 ? 5.014 13.608 0.898 1.00 98.50 93 ALA A C 1
ATOM 737 O O . ALA A 1 93 ? 3.865 13.165 0.881 1.00 98.50 93 ALA A O 1
ATOM 738 N N . TYR A 1 94 ? 5.891 13.291 1.854 1.00 97.81 94 TYR A N 1
ATOM 739 C CA . TYR A 1 94 ? 5.536 12.406 2.963 1.00 97.81 94 TYR A CA 1
ATOM 740 C C . TYR A 1 94 ? 4.518 13.065 3.898 1.00 97.81 94 TYR A C 1
ATOM 742 O O . TYR A 1 94 ? 3.558 12.415 4.281 1.00 97.81 94 TYR A O 1
ATOM 750 N N . SER A 1 95 ? 4.610 14.365 4.188 1.00 97.88 95 SER A N 1
ATOM 751 C CA . SER A 1 95 ? 3.589 15.054 4.999 1.00 97.88 95 SER A CA 1
ATOM 752 C C . SER A 1 95 ? 2.199 14.990 4.355 1.00 97.88 95 SER A C 1
ATOM 754 O O . SER A 1 95 ? 1.208 14.736 5.043 1.00 97.88 95 SER A O 1
ATOM 756 N N . ALA A 1 96 ? 2.118 15.161 3.029 1.00 98.69 96 ALA A N 1
ATOM 757 C CA . ALA A 1 96 ? 0.874 14.985 2.284 1.00 98.69 96 ALA A CA 1
ATOM 758 C C . ALA A 1 96 ? 0.381 13.528 2.341 1.00 98.69 96 ALA A C 1
ATOM 760 O O . ALA A 1 96 ? -0.791 13.297 2.634 1.00 98.69 96 ALA A O 1
ATOM 761 N N . LEU A 1 97 ? 1.273 12.546 2.144 1.00 98.69 97 LEU A N 1
ATOM 762 C CA . LEU A 1 97 ? 0.957 11.120 2.288 1.00 98.69 97 LEU A CA 1
ATOM 763 C C . LEU A 1 97 ? 0.375 10.812 3.670 1.00 98.69 97 LEU A C 1
ATOM 765 O O . LEU A 1 97 ? -0.665 10.164 3.756 1.00 98.69 97 LEU A O 1
ATOM 769 N N . ILE A 1 98 ? 1.002 11.299 4.740 1.00 98.44 98 ILE A N 1
ATOM 770 C CA . ILE A 1 98 ? 0.565 11.082 6.121 1.00 98.44 98 ILE A CA 1
ATOM 771 C C . ILE A 1 98 ? -0.812 11.695 6.347 1.00 98.44 98 ILE A C 1
ATOM 773 O O . ILE A 1 98 ? -1.730 10.994 6.767 1.00 98.44 98 ILE A O 1
ATOM 777 N N . SER A 1 99 ? -0.983 12.980 6.030 1.00 98.69 99 SER A N 1
ATOM 778 C CA . SER A 1 99 ? -2.257 13.677 6.231 1.00 98.69 99 SER A CA 1
ATOM 779 C C . SER A 1 99 ? -3.404 12.988 5.485 1.00 98.69 99 SER A C 1
ATOM 781 O O . SER A 1 99 ? -4.461 12.731 6.064 1.00 98.69 99 SER A O 1
ATOM 783 N N . GLU A 1 100 ? -3.179 12.616 4.224 1.00 98.81 100 GLU A N 1
ATOM 784 C CA . GLU A 1 100 ? -4.186 11.949 3.400 1.00 98.81 100 GLU A CA 1
ATOM 785 C C . GLU A 1 100 ? -4.455 10.507 3.857 1.00 98.81 100 GLU A C 1
ATOM 787 O O . GLU A 1 100 ? -5.598 10.059 3.798 1.00 98.81 100 GLU A O 1
ATOM 792 N N . THR A 1 101 ? -3.446 9.795 4.369 1.00 98.81 101 THR A N 1
ATOM 793 C CA . THR A 1 101 ? -3.586 8.444 4.947 1.00 98.81 101 THR A CA 1
ATOM 794 C C . THR A 1 101 ? -4.400 8.469 6.236 1.00 98.81 101 THR A C 1
ATOM 796 O O . THR A 1 101 ? -5.319 7.670 6.402 1.00 98.81 101 THR A O 1
ATOM 799 N N . LEU A 1 102 ? -4.112 9.409 7.139 1.00 98.69 102 LEU A N 1
ATOM 800 C CA . LEU A 1 102 ? -4.869 9.569 8.381 1.00 98.69 102 LEU A CA 1
ATOM 801 C C . LEU A 1 102 ? -6.319 9.981 8.098 1.00 98.69 102 LEU A C 1
ATOM 803 O O . LEU A 1 102 ? -7.235 9.482 8.743 1.00 98.69 102 LEU A O 1
ATOM 807 N N . ALA A 1 103 ? -6.553 10.824 7.089 1.00 98.69 103 ALA A N 1
ATOM 808 C CA . ALA A 1 103 ? -7.909 11.155 6.658 1.00 98.69 103 ALA A CA 1
ATOM 809 C C . ALA A 1 103 ? -8.650 9.930 6.092 1.00 98.69 103 ALA A C 1
ATOM 811 O O . ALA A 1 103 ? -9.820 9.725 6.402 1.00 98.69 103 ALA A O 1
ATOM 812 N N . GLN A 1 104 ? -7.975 9.093 5.300 1.00 98.81 104 GLN A N 1
ATOM 813 C CA . GLN A 1 104 ? -8.519 7.830 4.793 1.00 98.81 104 GLN A CA 1
ATOM 814 C C . GLN A 1 104 ? -8.847 6.837 5.915 1.00 98.81 104 GLN A C 1
ATOM 816 O O . GLN A 1 104 ? -9.889 6.179 5.869 1.00 98.81 104 GLN A O 1
ATOM 821 N N . TRP A 1 105 ? -8.004 6.765 6.946 1.00 98.56 105 TRP A N 1
ATOM 822 C CA . TRP A 1 105 ? -8.210 5.905 8.109 1.00 98.56 105 TRP A CA 1
ATOM 823 C C . TRP A 1 105 ? -9.536 6.179 8.828 1.00 98.56 105 TRP A C 1
ATOM 825 O O . TRP A 1 105 ? -10.231 5.238 9.210 1.00 98.56 105 TRP A O 1
ATOM 835 N N . GLU A 1 106 ? -9.959 7.441 8.936 1.00 98.44 106 GLU A N 1
ATOM 836 C CA . GLU A 1 106 ? -11.262 7.787 9.523 1.00 98.44 106 GLU A CA 1
ATOM 837 C C . GLU A 1 106 ? -12.440 7.135 8.775 1.00 98.44 106 GLU A C 1
ATOM 839 O O . GLU A 1 106 ? -13.389 6.658 9.403 1.00 98.44 106 GLU A O 1
ATOM 844 N N . TYR A 1 107 ? -12.359 7.031 7.444 1.00 98.56 107 TYR A N 1
ATOM 845 C CA . TYR A 1 107 ? -13.385 6.362 6.636 1.00 98.56 107 TYR A CA 1
ATOM 846 C C . TYR A 1 107 ? -13.350 4.844 6.785 1.00 98.56 107 TYR A C 1
ATOM 848 O O . TYR A 1 107 ? -14.403 4.212 6.736 1.00 98.56 107 TYR A O 1
ATOM 856 N N . ILE A 1 108 ? -12.172 4.254 7.008 1.00 98.56 108 ILE A N 1
ATOM 857 C CA . ILE A 1 108 ? -12.051 2.821 7.302 1.00 98.56 108 ILE A CA 1
ATOM 858 C C . ILE A 1 108 ? -12.651 2.514 8.673 1.00 98.56 108 ILE A C 1
ATOM 860 O O . ILE A 1 108 ? -13.463 1.596 8.779 1.00 98.56 108 ILE A O 1
ATOM 864 N N . LYS A 1 109 ? -12.350 3.307 9.709 1.00 97.69 109 LYS A N 1
ATOM 865 C CA . LYS A 1 109 ? -12.952 3.131 11.044 1.00 97.69 109 LYS A CA 1
ATOM 866 C C . LYS A 1 109 ? -14.479 3.162 10.998 1.00 97.69 109 LYS A C 1
ATOM 868 O O . LYS A 1 109 ? -15.129 2.358 11.662 1.00 97.69 109 LYS A O 1
ATOM 873 N N . ALA A 1 110 ? -15.059 4.029 10.168 1.00 97.38 110 ALA A N 1
ATOM 874 C CA . ALA A 1 110 ? -16.508 4.114 9.988 1.00 97.38 110 ALA A CA 1
ATOM 875 C C . ALA A 1 110 ? -17.142 2.841 9.383 1.00 97.38 110 ALA A C 1
ATOM 877 O O . ALA A 1 110 ? -18.349 2.645 9.513 1.00 97.38 110 ALA A O 1
ATOM 878 N N . THR A 1 111 ? -16.354 1.954 8.762 1.00 97.75 111 THR A N 1
ATOM 879 C CA . THR A 1 111 ? -16.826 0.635 8.291 1.00 97.75 111 THR A CA 1
ATOM 880 C C . THR A 1 111 ? -16.957 -0.399 9.415 1.00 97.75 111 THR A C 1
ATOM 882 O O . THR A 1 111 ? -17.513 -1.476 9.205 1.00 97.75 111 THR A O 1
ATOM 885 N N . GLY A 1 112 ? -16.447 -0.090 10.612 1.00 97.75 112 GLY A N 1
ATOM 886 C CA . GLY A 1 112 ? -16.409 -1.009 11.747 1.00 97.75 112 GLY A CA 1
ATOM 887 C C . GLY A 1 112 ? -15.309 -2.069 11.661 1.00 97.75 112 GLY A C 1
ATOM 888 O O . GLY A 1 112 ? -15.372 -3.031 12.427 1.00 97.75 112 GLY A O 1
ATOM 889 N N . LEU A 1 113 ? -14.344 -1.917 10.741 1.00 98.31 113 LEU A N 1
ATOM 890 C CA . LEU A 1 113 ? -13.177 -2.795 10.643 1.00 98.31 113 LEU A CA 1
ATOM 891 C C . LEU A 1 113 ? -12.477 -2.877 12.002 1.00 98.31 113 LEU A C 1
ATOM 893 O O . LEU A 1 113 ? -12.092 -1.858 12.579 1.00 98.31 113 LEU A O 1
ATOM 897 N N . LYS A 1 114 ? -12.295 -4.100 12.493 1.00 97.88 114 LYS A N 1
ATOM 898 C CA . LYS A 1 114 ? -11.463 -4.383 13.659 1.00 97.88 114 LYS A CA 1
ATOM 899 C C . LYS A 1 114 ? -10.034 -4.615 13.200 1.00 97.88 114 LYS A C 1
ATOM 901 O O . LYS A 1 114 ? -9.812 -5.327 12.226 1.00 97.88 114 LYS A O 1
ATOM 906 N N . VAL A 1 115 ? -9.084 -4.020 13.903 1.00 97.44 115 VAL A N 1
ATOM 907 C CA . VAL A 1 115 ? -7.663 -4.187 13.617 1.00 97.44 115 VAL A CA 1
ATOM 908 C C . VAL A 1 115 ? -6.964 -4.619 14.896 1.00 97.44 115 VAL A C 1
ATOM 910 O O . VAL A 1 115 ? -7.235 -4.050 15.951 1.00 97.44 115 VAL A O 1
ATOM 913 N N . GLU A 1 116 ? -6.078 -5.601 14.778 1.00 95.62 116 GLU A N 1
ATOM 914 C CA . GLU A 1 116 ? -5.232 -6.126 15.854 1.00 95.62 116 GLU A CA 1
ATOM 915 C C . GLU A 1 116 ? -3.783 -6.214 15.356 1.00 95.62 116 GLU A C 1
ATOM 917 O O . GLU A 1 116 ? -3.520 -6.325 14.151 1.00 95.62 116 GLU A O 1
ATOM 922 N N . PHE A 1 117 ? -2.812 -6.186 16.266 1.00 92.44 117 PHE A N 1
ATOM 923 C CA . PHE A 1 117 ? -1.444 -6.527 15.888 1.00 92.44 117 PHE A CA 1
ATOM 924 C C . PHE A 1 117 ? -1.271 -8.040 15.750 1.00 92.44 117 PHE A C 1
ATOM 926 O O . PHE A 1 117 ? -1.917 -8.834 16.433 1.00 92.44 117 PHE A O 1
ATOM 933 N N . ASN A 1 118 ? -0.352 -8.446 14.873 1.00 89.25 118 ASN A N 1
ATOM 934 C CA . ASN A 1 118 ? 0.012 -9.846 14.687 1.00 89.25 118 ASN A CA 1
ATOM 935 C C . ASN A 1 118 ? 0.276 -10.549 16.036 1.00 89.25 118 ASN A C 1
ATOM 937 O O . ASN A 1 118 ? 1.144 -10.102 16.802 1.00 89.25 118 ASN A O 1
ATOM 941 N N . PRO A 1 119 ? -0.387 -11.685 16.321 1.00 83.94 119 PRO A N 1
ATOM 942 C CA . PRO A 1 119 ? -0.209 -12.390 17.580 1.00 83.94 119 PRO A CA 1
ATOM 943 C C . PRO A 1 119 ? 1.234 -12.888 17.706 1.00 83.94 119 PRO A C 1
ATOM 945 O O . PRO A 1 119 ? 1.751 -13.613 16.853 1.00 83.94 119 PRO A O 1
ATOM 948 N N . ASN A 1 120 ? 1.903 -12.500 18.794 1.00 79.62 120 ASN A N 1
ATOM 949 C CA . ASN A 1 120 ? 3.324 -12.784 19.040 1.00 79.62 120 ASN A CA 1
ATOM 950 C C . ASN A 1 120 ? 4.268 -12.286 17.922 1.00 79.62 120 ASN A C 1
ATOM 952 O O . ASN A 1 120 ? 5.334 -12.870 17.722 1.00 79.62 120 ASN A O 1
ATOM 956 N N . GLY A 1 121 ? 3.870 -11.255 17.164 1.00 73.94 121 GLY A N 1
ATOM 957 C CA . GLY A 1 121 ? 4.668 -10.684 16.074 1.00 73.94 121 GLY A CA 1
ATOM 958 C C . GLY A 1 121 ? 4.841 -11.599 14.856 1.00 73.94 121 GLY A C 1
ATOM 959 O O . GLY A 1 121 ? 5.682 -11.322 14.005 1.00 73.94 121 GLY A O 1
ATOM 960 N N . LYS A 1 122 ? 4.077 -12.694 14.754 1.00 78.50 122 LYS A N 1
ATOM 961 C CA . LYS A 1 122 ? 4.156 -13.650 13.638 1.00 78.50 122 LYS A CA 1
ATOM 962 C C . LYS A 1 122 ? 3.004 -13.451 12.666 1.00 78.50 122 LYS A C 1
ATOM 964 O O . LYS A 1 122 ? 1.899 -13.147 13.097 1.00 78.50 122 LYS A O 1
ATOM 969 N N . ASP A 1 123 ? 3.267 -13.659 11.376 1.00 84.50 123 ASP A N 1
ATOM 970 C CA . ASP A 1 123 ? 2.228 -13.650 10.341 1.00 84.50 123 ASP A CA 1
ATOM 971 C C . ASP A 1 123 ? 1.124 -14.673 10.683 1.00 84.50 123 ASP A C 1
ATOM 973 O O . ASP A 1 123 ? 1.407 -15.877 10.716 1.00 84.50 123 ASP A O 1
ATOM 977 N N . PRO A 1 124 ? -0.116 -14.222 10.961 1.00 89.62 124 PRO A N 1
ATOM 978 C CA . PRO A 1 124 ? -1.215 -15.112 11.313 1.00 89.62 124 PRO A CA 1
ATOM 979 C C . PRO A 1 124 ? -1.874 -15.748 10.085 1.00 89.62 124 PRO A C 1
ATOM 981 O O . PRO A 1 124 ? -2.655 -16.688 10.230 1.00 89.62 124 PRO A O 1
ATOM 984 N N . TYR A 1 125 ? -1.588 -15.249 8.880 1.00 92.12 125 TYR A N 1
ATOM 985 C CA . TYR A 1 125 ? -2.310 -15.623 7.670 1.00 92.12 125 TYR A CA 1
ATOM 986 C C . TYR A 1 125 ? -1.657 -16.773 6.917 1.00 92.12 125 TYR A C 1
ATOM 988 O O . TYR A 1 125 ? -2.375 -17.580 6.319 1.00 92.12 125 TYR A O 1
ATOM 996 N N . GLY A 1 126 ? -0.320 -16.846 6.922 1.00 89.38 126 GLY A N 1
ATOM 997 C CA . GLY A 1 126 ? 0.485 -17.821 6.182 1.00 89.38 126 GLY A CA 1
ATOM 998 C C . GLY A 1 126 ? 0.401 -17.620 4.666 1.00 89.38 126 GLY A C 1
ATOM 999 O O . GLY A 1 126 ? 1.387 -17.302 4.002 1.00 89.38 126 GLY A O 1
ATOM 1000 N N . ASN A 1 127 ? -0.796 -17.777 4.099 1.00 91.44 127 ASN A N 1
ATOM 1001 C CA . ASN A 1 127 ? -1.127 -17.280 2.775 1.00 91.44 127 ASN A CA 1
ATOM 1002 C C . ASN A 1 127 ? -1.637 -15.835 2.889 1.00 91.44 127 ASN A C 1
ATOM 1004 O O . ASN A 1 127 ? -2.700 -15.623 3.470 1.00 91.44 127 ASN A O 1
ATOM 1008 N N . PRO A 1 128 ? -0.978 -14.838 2.274 1.00 92.00 128 PRO A N 1
ATOM 1009 C CA . PRO A 1 128 ? -1.368 -13.435 2.429 1.00 92.00 128 PRO A CA 1
ATOM 1010 C C . PRO A 1 128 ? -2.774 -13.139 1.880 1.00 92.00 128 PRO A C 1
ATOM 1012 O O . PRO A 1 128 ? -3.416 -12.174 2.277 1.00 92.00 128 PRO A O 1
ATOM 1015 N N . ARG A 1 129 ? -3.327 -14.002 1.012 1.00 94.44 129 ARG A N 1
ATOM 1016 C CA . ARG A 1 129 ? -4.732 -13.896 0.588 1.00 94.44 129 ARG A CA 1
ATOM 1017 C C . ARG A 1 129 ? -5.725 -14.066 1.741 1.00 94.44 129 ARG A C 1
ATOM 1019 O O . ARG A 1 129 ? -6.839 -13.560 1.618 1.00 94.44 129 ARG A O 1
ATOM 1026 N N . ASN A 1 130 ? -5.336 -14.716 2.838 1.00 96.50 130 ASN A N 1
ATOM 1027 C CA . ASN A 1 130 ? -6.178 -14.841 4.022 1.00 96.50 130 ASN A CA 1
ATOM 1028 C C . ASN A 1 130 ? -6.419 -13.491 4.709 1.00 96.50 130 ASN A C 1
ATOM 1030 O O . ASN A 1 130 ? -7.489 -13.335 5.278 1.00 96.50 130 ASN A O 1
ATOM 1034 N N . ALA A 1 131 ? -5.548 -12.485 4.549 1.00 96.56 131 ALA A N 1
ATOM 1035 C CA . ALA A 1 131 ? -5.819 -11.125 5.034 1.00 96.56 131 ALA A CA 1
ATOM 1036 C C . ALA A 1 131 ? -7.053 -10.507 4.354 1.00 96.56 131 ALA A C 1
ATOM 1038 O O . ALA A 1 131 ? -7.921 -9.930 5.002 1.00 96.56 131 ALA A O 1
ATOM 1039 N N . VAL A 1 132 ? -7.194 -10.699 3.035 1.00 97.56 132 VAL A N 1
ATOM 1040 C CA . VAL A 1 132 ? -8.389 -10.242 2.305 1.00 97.56 132 VAL A CA 1
ATOM 1041 C C . VAL A 1 132 ? -9.630 -11.011 2.752 1.00 97.56 132 VAL A C 1
ATOM 1043 O O . VAL A 1 132 ? -10.698 -10.421 2.900 1.00 97.56 132 VAL A O 1
ATOM 1046 N N . LEU A 1 133 ? -9.505 -12.322 2.972 1.00 97.50 133 LEU A N 1
ATOM 1047 C CA . LEU A 1 133 ? -10.621 -13.148 3.435 1.00 97.50 133 LEU A CA 1
ATOM 1048 C C . LEU A 1 133 ? -11.039 -12.816 4.867 1.00 97.50 133 LEU A C 1
ATOM 1050 O O . LEU A 1 133 ? -12.228 -12.884 5.162 1.00 97.50 133 LEU A O 1
ATOM 1054 N N . ASP A 1 134 ? -10.104 -12.434 5.729 1.00 98.44 134 ASP A N 1
ATOM 1055 C CA . ASP A 1 134 ? -10.394 -12.025 7.099 1.00 98.44 134 ASP A CA 1
ATOM 1056 C C . ASP A 1 134 ? -11.225 -10.739 7.121 1.00 98.44 134 ASP A C 1
ATOM 1058 O O . ASP A 1 134 ? -12.288 -10.681 7.740 1.00 98.44 134 ASP A O 1
ATOM 1062 N N . VAL A 1 135 ? -10.851 -9.752 6.302 1.00 98.50 135 VAL A N 1
ATOM 1063 C CA . VAL A 1 135 ? -11.653 -8.532 6.169 1.00 98.50 135 VAL A CA 1
ATOM 1064 C C . VAL A 1 135 ? -13.031 -8.837 5.583 1.00 98.50 135 VAL A C 1
ATOM 1066 O O . VAL A 1 135 ? -14.044 -8.379 6.109 1.00 98.50 135 VAL A O 1
ATOM 1069 N N . VAL A 1 136 ? -13.098 -9.637 4.516 1.00 97.12 136 VAL A N 1
ATOM 1070 C CA . VAL A 1 136 ? -14.366 -9.938 3.833 1.00 97.12 136 VAL A CA 1
ATOM 1071 C C . VAL A 1 136 ? -15.326 -10.740 4.715 1.00 97.12 136 VAL A C 1
ATOM 1073 O O . VAL A 1 136 ? -16.525 -10.463 4.697 1.00 97.12 136 VAL A O 1
ATOM 1076 N N . ASN A 1 137 ? -14.825 -11.724 5.463 1.00 97.62 137 ASN A N 1
ATOM 1077 C CA . ASN A 1 137 ? -15.666 -12.662 6.208 1.00 97.62 137 ASN A CA 1
ATOM 1078 C C . ASN A 1 137 ? -15.886 -12.247 7.667 1.00 97.62 137 ASN A C 1
ATOM 1080 O O . ASN A 1 137 ? -16.940 -12.547 8.224 1.00 97.62 137 ASN A O 1
ATOM 1084 N N . ASN A 1 138 ? -14.917 -11.558 8.275 1.00 98.25 138 ASN A N 1
ATOM 1085 C CA . ASN A 1 138 ? -14.905 -11.270 9.710 1.00 98.25 138 ASN A CA 1
ATOM 1086 C C . ASN A 1 138 ? -14.854 -9.767 10.026 1.00 98.25 138 ASN A C 1
ATOM 1088 O O . ASN A 1 138 ? -14.961 -9.396 11.195 1.00 98.25 138 ASN A O 1
ATOM 1092 N N . ASN A 1 139 ? -14.710 -8.903 9.011 1.00 98.19 139 ASN A N 1
ATOM 1093 C CA . ASN A 1 139 ? -14.462 -7.468 9.180 1.00 98.19 139 ASN A CA 1
ATOM 1094 C C . ASN A 1 139 ? -13.290 -7.206 10.141 1.00 98.19 139 ASN A C 1
ATOM 1096 O O . ASN A 1 139 ? -13.373 -6.358 11.036 1.00 98.19 139 ASN A O 1
ATOM 1100 N N . HIS A 1 140 ? -12.225 -7.989 9.972 1.00 98.31 140 HIS A N 1
ATOM 1101 C CA . HIS A 1 140 ? -11.057 -8.021 10.838 1.00 98.31 140 HIS A CA 1
ATOM 1102 C C . HIS A 1 140 ? -9.761 -8.015 10.010 1.00 98.31 140 HIS A C 1
ATOM 1104 O O . HIS A 1 140 ? -9.740 -8.553 8.903 1.00 98.31 140 HIS A O 1
ATOM 1110 N N . LEU A 1 141 ? -8.702 -7.381 10.524 1.00 97.94 141 LEU A N 1
ATOM 1111 C CA . LEU A 1 141 ? -7.372 -7.366 9.919 1.00 97.94 141 LEU A CA 1
ATOM 1112 C C . LEU A 1 141 ? -6.273 -7.354 10.993 1.00 97.94 141 LEU A C 1
ATOM 1114 O O . LEU A 1 141 ? -6.121 -6.384 11.730 1.00 97.94 141 LEU A O 1
ATOM 1118 N N . TYR A 1 142 ? -5.438 -8.384 11.008 1.00 95.62 142 TYR A N 1
ATOM 1119 C CA . TYR A 1 142 ? -4.115 -8.340 11.623 1.00 95.62 142 TYR A CA 1
ATOM 1120 C C . TYR A 1 142 ? -3.113 -7.533 10.798 1.00 95.62 142 TYR A C 1
ATOM 1122 O O . TYR A 1 142 ? -3.034 -7.710 9.579 1.00 95.62 142 TYR A O 1
ATOM 1130 N N . ILE A 1 143 ? -2.296 -6.725 11.476 1.00 91.75 143 ILE A N 1
ATOM 1131 C CA . ILE A 1 143 ? -1.132 -6.065 10.878 1.00 91.75 143 ILE A CA 1
ATOM 1132 C C . ILE A 1 143 ? 0.164 -6.344 11.633 1.00 91.75 143 ILE A C 1
ATOM 1134 O O . ILE A 1 143 ? 0.204 -6.450 12.861 1.00 91.75 143 ILE A O 1
ATOM 1138 N N . LEU A 1 144 ? 1.264 -6.403 10.883 1.00 86.81 144 LEU A N 1
ATOM 1139 C CA . LEU A 1 144 ? 2.597 -6.491 11.461 1.00 86.81 144 LEU A CA 1
ATOM 1140 C C . LEU A 1 144 ? 3.022 -5.102 11.982 1.00 86.81 144 LEU A C 1
ATOM 1142 O O . LEU A 1 144 ? 3.199 -4.185 11.169 1.00 86.81 144 LEU A O 1
ATOM 1146 N N . PRO A 1 145 ? 3.202 -4.928 13.306 1.00 86.00 145 PRO A N 1
ATOM 1147 C CA . PRO A 1 145 ? 3.606 -3.650 13.884 1.00 86.00 145 PRO A CA 1
ATOM 1148 C C . PRO A 1 145 ? 4.924 -3.144 13.296 1.00 86.00 145 PRO A C 1
ATOM 1150 O O . PRO A 1 145 ? 5.913 -3.871 13.184 1.00 86.00 145 PRO A O 1
ATOM 1153 N N . THR A 1 146 ? 4.958 -1.854 12.979 1.00 86.38 146 THR A N 1
ATOM 1154 C CA . THR A 1 146 ? 6.120 -1.120 12.467 1.00 86.38 146 THR A CA 1
ATOM 1155 C C . THR A 1 146 ? 7.332 -1.327 13.354 1.00 86.38 146 THR A C 1
ATOM 1157 O O . THR A 1 146 ? 8.394 -1.669 12.847 1.00 86.38 146 THR A O 1
ATOM 1160 N N . ARG A 1 147 ? 7.145 -1.269 14.675 1.00 79.62 147 ARG A N 1
ATOM 1161 C CA . ARG A 1 147 ? 8.208 -1.468 15.672 1.00 79.62 147 ARG A CA 1
ATOM 1162 C C . ARG A 1 147 ? 8.916 -2.831 15.592 1.00 79.62 147 ARG A C 1
ATOM 1164 O O . ARG A 1 147 ? 10.003 -2.964 16.133 1.00 79.62 147 ARG A O 1
ATOM 1171 N N . PHE A 1 148 ? 8.331 -3.832 14.928 1.00 71.06 148 PHE A N 1
ATOM 1172 C CA . PHE A 1 148 ? 8.948 -5.150 14.721 1.00 71.06 148 PHE A CA 1
ATOM 1173 C C . PHE A 1 148 ? 9.428 -5.389 13.281 1.00 71.06 148 PHE A C 1
ATOM 1175 O O . PHE A 1 148 ? 10.093 -6.388 13.024 1.00 71.06 148 PHE A O 1
ATOM 1182 N N . ALA A 1 149 ? 9.071 -4.519 12.331 1.00 62.72 149 ALA A N 1
ATOM 1183 C CA . ALA A 1 149 ? 9.153 -4.828 10.903 1.00 62.72 149 ALA A CA 1
ATOM 1184 C C . ALA A 1 149 ? 9.562 -3.648 10.017 1.00 62.72 149 ALA A C 1
ATOM 1186 O O . ALA A 1 149 ? 9.247 -3.628 8.826 1.00 62.72 149 ALA A O 1
ATOM 1187 N N . PHE A 1 150 ? 10.227 -2.639 10.569 1.00 58.69 150 PHE A N 1
ATOM 1188 C CA . PHE A 1 150 ? 10.680 -1.483 9.798 1.00 58.69 150 PHE A CA 1
ATOM 1189 C C . PHE A 1 150 ? 12.041 -1.700 9.122 1.00 58.69 150 PHE A C 1
ATOM 1191 O O . PHE A 1 150 ? 12.864 -0.802 9.138 1.00 58.69 150 PHE A O 1
ATOM 1198 N N . GLY A 1 151 ? 12.305 -2.881 8.548 1.00 50.81 151 GLY A N 1
ATOM 1199 C CA . GLY A 1 151 ? 13.488 -3.185 7.715 1.00 50.81 151 GLY A CA 1
ATOM 1200 C C . GLY A 1 151 ? 14.878 -3.085 8.375 1.00 50.81 151 GLY A C 1
ATOM 1201 O O . GLY A 1 151 ? 15.808 -3.724 7.897 1.00 50.81 151 GLY A O 1
ATOM 1202 N N . ASP A 1 152 ? 15.012 -2.330 9.462 1.00 52.19 152 ASP A N 1
ATOM 1203 C CA . ASP A 1 152 ? 16.194 -2.096 10.277 1.00 52.19 152 ASP A CA 1
ATOM 1204 C C . ASP A 1 152 ? 15.734 -1.538 11.640 1.00 52.19 152 ASP A C 1
ATOM 1206 O O . ASP A 1 152 ? 14.961 -0.576 11.706 1.00 52.19 152 ASP A O 1
ATOM 1210 N N . SER A 1 153 ? 16.177 -2.147 12.743 1.00 47.75 153 SER A N 1
ATOM 1211 C CA . SER A 1 153 ? 15.853 -1.687 14.100 1.00 47.75 153 SER A CA 1
ATOM 1212 C C . SER A 1 153 ? 16.388 -0.282 14.387 1.00 47.75 153 SER A C 1
ATOM 1214 O O . SER A 1 153 ? 15.780 0.443 15.167 1.00 47.75 153 SER A O 1
ATOM 1216 N N . GLU A 1 154 ? 17.476 0.129 13.725 1.00 42.66 154 GLU A N 1
ATOM 1217 C CA . GLU A 1 154 ? 18.123 1.428 13.957 1.00 42.66 154 GLU A CA 1
ATOM 1218 C C . GLU A 1 154 ? 17.253 2.614 13.486 1.00 42.66 154 GLU A C 1
ATOM 1220 O O . GLU A 1 154 ? 17.334 3.713 14.031 1.00 42.66 154 GLU A O 1
ATOM 1225 N N . PHE A 1 155 ? 16.337 2.388 12.534 1.00 48.38 155 PHE A N 1
ATOM 1226 C CA . PHE A 1 155 ? 15.418 3.417 12.030 1.00 48.38 155 PHE A CA 1
ATOM 1227 C C . PHE A 1 155 ? 14.190 3.657 12.923 1.00 48.38 155 PHE A C 1
ATOM 1229 O O . PHE A 1 155 ? 13.586 4.727 12.852 1.00 48.38 155 PHE A O 1
ATOM 1236 N N . CYS A 1 156 ? 13.801 2.686 13.756 1.00 48.78 156 CYS A N 1
ATOM 1237 C CA . CYS A 1 156 ? 12.665 2.836 14.674 1.00 48.78 156 CYS A CA 1
ATOM 1238 C C . CYS A 1 156 ? 12.967 3.782 15.846 1.00 48.78 156 CYS A C 1
ATOM 1240 O O . CYS A 1 156 ? 12.037 4.358 16.410 1.00 48.78 156 CYS A O 1
ATOM 1242 N N . ASP A 1 157 ? 14.247 3.968 16.173 1.00 50.94 157 ASP A N 1
ATOM 1243 C CA . ASP A 1 157 ? 14.688 4.750 17.330 1.00 50.94 157 ASP A CA 1
ATOM 1244 C C . ASP A 1 157 ? 14.956 6.232 17.000 1.00 50.94 157 ASP A C 1
ATOM 1246 O O . ASP A 1 157 ? 15.245 7.017 17.903 1.00 50.94 157 ASP A O 1
ATOM 1250 N N . ASN A 1 158 ? 14.827 6.649 15.731 1.00 55.84 158 ASN A N 1
ATOM 1251 C CA . ASN A 1 158 ? 15.095 8.026 15.308 1.00 55.84 158 ASN A CA 1
ATOM 1252 C C . ASN A 1 158 ? 13.967 8.629 14.448 1.00 55.84 158 ASN A C 1
ATOM 1254 O O . ASN A 1 158 ? 13.975 8.550 13.218 1.00 55.84 158 ASN A O 1
ATOM 1258 N N . THR A 1 159 ? 13.022 9.319 15.096 1.00 57.69 159 THR A N 1
ATOM 1259 C CA . THR A 1 159 ? 11.949 10.066 14.413 1.00 57.69 159 THR A CA 1
ATOM 1260 C C . THR A 1 159 ? 12.466 11.210 13.539 1.00 57.69 159 THR A C 1
ATOM 1262 O O . THR A 1 159 ? 11.785 11.586 12.587 1.00 57.69 159 THR A O 1
ATOM 1265 N N . ASP A 1 160 ? 13.669 11.737 13.803 1.00 59.88 160 ASP A N 1
ATOM 1266 C CA . ASP A 1 160 ? 14.279 12.798 12.986 1.00 59.88 160 ASP A CA 1
ATOM 1267 C C . ASP A 1 160 ? 14.753 12.268 11.619 1.00 59.88 160 ASP A C 1
ATOM 1269 O O . ASP A 1 160 ? 14.991 13.046 10.691 1.00 59.88 160 ASP A O 1
ATOM 1273 N N . ALA A 1 161 ? 14.867 10.941 11.476 1.00 67.00 161 ALA A N 1
ATOM 1274 C CA . ALA A 1 161 ? 15.225 10.273 10.230 1.00 67.00 161 ALA A CA 1
ATOM 1275 C C . ALA A 1 161 ? 14.007 9.816 9.406 1.00 67.00 161 ALA A C 1
ATOM 1277 O O . ALA A 1 161 ? 14.155 9.596 8.202 1.00 67.00 161 ALA A O 1
ATOM 1278 N N . ASN A 1 162 ? 12.817 9.656 10.010 1.00 81.06 162 ASN A N 1
ATOM 1279 C CA . ASN A 1 162 ? 11.616 9.239 9.280 1.00 81.06 162 ASN A CA 1
ATOM 1280 C C . ASN A 1 162 ? 10.293 9.628 9.971 1.00 81.06 162 ASN A C 1
ATOM 1282 O O . ASN A 1 162 ? 9.896 9.046 10.978 1.00 81.06 162 ASN A O 1
ATOM 1286 N N . ILE A 1 163 ? 9.525 10.534 9.363 1.00 88.44 163 ILE A N 1
ATOM 1287 C CA . ILE A 1 163 ? 8.223 10.973 9.903 1.00 88.44 163 ILE A CA 1
ATOM 1288 C C . ILE A 1 163 ? 7.114 9.904 9.822 1.00 88.44 163 ILE A C 1
ATOM 1290 O O . ILE A 1 163 ? 6.045 10.065 10.406 1.00 88.44 163 ILE A O 1
ATOM 1294 N N . MET A 1 164 ? 7.353 8.780 9.138 1.00 90.25 164 MET A N 1
ATOM 1295 C CA . MET A 1 164 ? 6.425 7.643 9.109 1.00 90.25 164 MET A CA 1
ATOM 1296 C C . MET A 1 164 ? 6.424 6.841 10.420 1.00 90.25 164 MET A C 1
ATOM 1298 O O . MET A 1 164 ? 5.476 6.095 10.669 1.00 90.25 164 MET A O 1
ATOM 1302 N N . VAL A 1 165 ? 7.437 6.995 11.283 1.00 89.69 165 VAL A N 1
ATOM 1303 C CA . VAL A 1 165 ? 7.470 6.361 12.617 1.00 89.69 165 VAL A CA 1
ATOM 1304 C C . VAL A 1 165 ? 6.953 7.280 13.731 1.00 89.69 165 VAL A C 1
ATOM 1306 O O . VAL A 1 165 ? 7.084 6.961 14.908 1.00 89.69 165 VAL A O 1
ATOM 1309 N N . THR A 1 166 ? 6.340 8.417 13.386 1.00 91.06 166 THR A N 1
ATOM 1310 C CA . THR A 1 166 ? 5.683 9.294 14.363 1.00 91.06 166 THR A CA 1
ATOM 1311 C C . THR A 1 166 ? 4.439 8.626 14.955 1.00 91.06 166 THR A C 1
ATOM 1313 O O . THR A 1 166 ? 3.691 7.934 14.260 1.00 91.06 166 THR A O 1
ATOM 1316 N N . GLU A 1 167 ? 4.213 8.840 16.250 1.00 93.31 167 GLU A N 1
ATOM 1317 C CA . GLU A 1 167 ? 3.035 8.353 16.967 1.00 93.31 167 GLU A CA 1
ATOM 1318 C C . GLU A 1 167 ? 1.750 9.060 16.518 1.00 93.31 167 GLU A C 1
ATOM 1320 O O . GLU A 1 167 ? 1.739 10.245 16.181 1.00 93.31 167 GLU A O 1
ATOM 1325 N N . THR A 1 168 ? 0.644 8.322 16.525 1.00 95.38 168 THR A N 1
ATOM 1326 C CA . THR A 1 168 ? -0.684 8.820 16.147 1.00 95.38 168 THR A CA 1
ATOM 1327 C C . THR A 1 168 ? -1.584 8.942 17.378 1.00 95.38 168 THR A C 1
ATOM 1329 O O . THR A 1 168 ? -1.210 8.579 18.488 1.00 95.38 168 THR A O 1
ATOM 1332 N N . SER A 1 169 ? -2.815 9.421 17.198 1.00 94.25 169 SER A N 1
ATOM 1333 C CA . SER A 1 169 ? -3.832 9.392 18.257 1.00 94.25 169 SER A CA 1
ATOM 1334 C C . SER A 1 169 ? -4.545 8.037 18.395 1.00 94.25 169 SER A C 1
ATOM 1336 O O . SER A 1 169 ? -5.412 7.895 19.257 1.00 94.25 169 SER A O 1
ATOM 1338 N N . THR A 1 170 ? -4.235 7.052 17.542 1.00 94.62 170 THR A N 1
ATOM 1339 C CA . THR A 1 170 ? -4.915 5.749 17.538 1.00 94.62 170 THR A CA 1
ATOM 1340 C C . THR A 1 170 ? -4.180 4.761 18.439 1.00 94.62 170 THR A C 1
ATOM 1342 O O . THR A 1 170 ? -2.963 4.611 18.345 1.00 94.62 170 THR A O 1
ATOM 1345 N N . VAL A 1 171 ? -4.934 4.065 19.293 1.00 94.12 171 VAL A N 1
ATOM 1346 C CA . VAL A 1 171 ? -4.429 3.018 20.191 1.00 94.12 171 VAL A CA 1
ATOM 1347 C C . VAL A 1 171 ? -5.129 1.702 19.869 1.00 94.12 171 VAL A C 1
ATOM 1349 O O . VAL A 1 171 ? -6.358 1.660 19.827 1.00 94.12 171 VAL A O 1
ATOM 1352 N N . ILE A 1 172 ? -4.351 0.638 19.674 1.00 90.44 172 ILE A N 1
ATOM 1353 C CA . ILE A 1 172 ? -4.820 -0.741 19.467 1.00 90.44 172 ILE A CA 1
ATOM 1354 C C . ILE A 1 172 ? -3.986 -1.655 20.365 1.00 90.44 172 ILE A C 1
ATOM 1356 O O . ILE A 1 172 ? -2.796 -1.416 20.548 1.00 90.44 172 ILE A O 1
ATOM 1360 N N . ASP A 1 173 ? -4.615 -2.650 20.992 1.00 87.12 173 ASP A N 1
ATOM 1361 C CA . ASP A 1 173 ? -3.959 -3.589 21.918 1.00 87.12 173 ASP A CA 1
ATOM 1362 C C . ASP A 1 173 ? -3.141 -2.905 23.034 1.00 87.12 173 ASP A C 1
ATOM 1364 O O . ASP A 1 173 ? -2.112 -3.399 23.492 1.00 87.12 173 ASP A O 1
ATOM 1368 N N . GLY A 1 174 ? -3.596 -1.725 23.472 1.00 89.50 174 GLY A N 1
ATOM 1369 C CA . GLY A 1 174 ? -2.916 -0.913 24.486 1.00 89.50 174 GLY A CA 1
ATOM 1370 C C . GLY A 1 174 ? -1.643 -0.207 24.002 1.00 89.50 174 GLY A C 1
ATOM 1371 O O . GLY A 1 174 ? -0.943 0.386 24.820 1.00 89.50 174 GLY A O 1
ATOM 1372 N N . GLN A 1 175 ? -1.345 -0.236 22.701 1.00 89.38 175 GLN A N 1
ATOM 1373 C CA . GLN A 1 175 ? -0.181 0.406 22.094 1.00 89.38 175 GLN A CA 1
ATOM 1374 C C . GLN A 1 175 ? -0.596 1.535 21.149 1.00 89.38 175 GLN A C 1
ATOM 1376 O O . GLN A 1 175 ? -1.544 1.407 20.373 1.00 89.38 175 GLN A O 1
ATOM 1381 N N . VAL A 1 176 ? 0.135 2.649 21.208 1.00 92.88 176 VAL A N 1
ATOM 1382 C CA . VAL A 1 176 ? -0.036 3.756 20.263 1.00 92.88 176 VAL A CA 1
ATOM 1383 C C . VAL A 1 176 ? 0.495 3.325 18.901 1.00 92.88 176 VAL A C 1
ATOM 1385 O O . VAL A 1 176 ? 1.646 2.898 18.779 1.00 92.88 176 VAL A O 1
ATOM 1388 N N . MET A 1 177 ? -0.345 3.451 17.880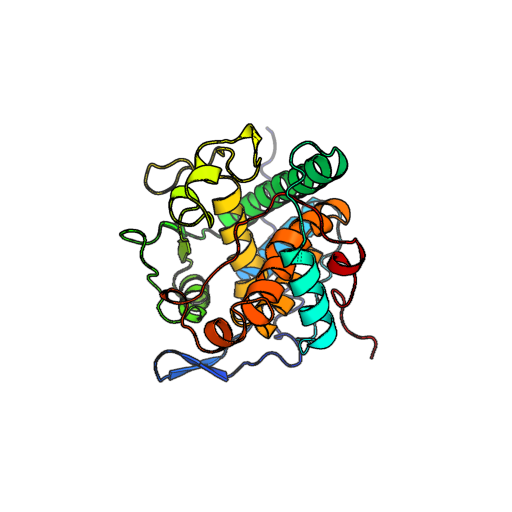 1.00 93.94 177 MET A N 1
ATOM 1389 C CA . MET A 1 177 ? 0.029 3.147 16.507 1.00 93.94 177 MET A CA 1
ATOM 1390 C C . MET A 1 177 ? 0.932 4.230 15.935 1.00 93.94 177 MET A C 1
ATOM 1392 O O . MET A 1 177 ? 0.685 5.426 16.131 1.00 93.94 177 MET A O 1
ATOM 1396 N N . LEU A 1 178 ? 1.924 3.806 15.158 1.00 93.75 178 LEU A N 1
ATOM 1397 C CA . LEU A 1 178 ? 2.726 4.700 14.338 1.00 93.75 178 LEU A CA 1
ATOM 1398 C C . LEU A 1 178 ? 2.002 5.010 13.028 1.00 93.75 178 LEU A C 1
ATOM 1400 O O . LEU A 1 178 ? 1.140 4.257 12.567 1.00 93.75 178 LEU A O 1
ATOM 1404 N N . VAL A 1 179 ? 2.374 6.113 12.389 1.00 95.56 179 VAL A N 1
ATOM 1405 C CA . VAL A 1 179 ? 1.809 6.506 11.092 1.00 95.56 179 VAL A CA 1
ATOM 1406 C C . VAL A 1 179 ? 1.952 5.390 10.049 1.00 95.56 179 VAL A C 1
ATOM 1408 O O . VAL A 1 179 ? 1.006 5.116 9.311 1.00 95.56 179 VAL A O 1
ATOM 1411 N N . ASN A 1 180 ? 3.089 4.693 10.023 1.00 94.25 180 ASN A N 1
ATOM 1412 C CA . ASN A 1 180 ? 3.329 3.573 9.116 1.00 94.25 180 ASN A CA 1
ATOM 1413 C C . ASN A 1 180 ? 2.427 2.352 9.395 1.00 94.25 180 ASN A C 1
ATOM 1415 O O . ASN A 1 180 ? 2.086 1.627 8.463 1.00 94.25 180 ASN A O 1
ATOM 1419 N N . ASP A 1 181 ? 1.974 2.148 10.639 1.00 95.12 181 ASP A N 1
ATOM 1420 C CA . ASP A 1 181 ? 0.986 1.105 10.959 1.00 95.12 181 ASP A CA 1
ATOM 1421 C C . ASP A 1 181 ? -0.358 1.424 10.303 1.00 95.12 181 ASP A C 1
ATOM 1423 O O . ASP A 1 181 ? -0.954 0.577 9.638 1.00 95.12 181 ASP A O 1
ATOM 1427 N N . ILE A 1 182 ? -0.801 2.681 10.424 1.00 98.00 182 ILE A N 1
ATOM 1428 C CA . ILE A 1 182 ? -2.026 3.152 9.772 1.00 98.00 182 ILE A CA 1
ATOM 1429 C C . ILE A 1 182 ? -1.882 3.093 8.249 1.00 98.00 182 ILE A C 1
ATOM 1431 O O . ILE A 1 182 ? -2.806 2.660 7.563 1.00 98.00 182 ILE A O 1
ATOM 1435 N N . PHE A 1 183 ? -0.720 3.465 7.712 1.00 97.81 183 PHE A N 1
ATOM 1436 C CA . PHE A 1 183 ? -0.449 3.393 6.279 1.00 97.81 183 PHE A CA 1
ATOM 1437 C C . PHE A 1 183 ? -0.589 1.975 5.716 1.00 97.81 183 PHE A C 1
ATOM 1439 O O . PHE A 1 183 ? -1.240 1.801 4.685 1.00 97.81 183 PHE A O 1
ATOM 1446 N N . ARG A 1 184 ? -0.064 0.961 6.416 1.00 95.44 184 ARG A N 1
ATOM 1447 C CA . ARG A 1 184 ? -0.221 -0.452 6.033 1.00 95.44 184 ARG A CA 1
ATOM 1448 C C . ARG A 1 184 ? -1.686 -0.874 6.000 1.00 95.44 184 ARG A C 1
ATOM 1450 O O . ARG A 1 184 ? -2.129 -1.413 4.996 1.00 95.44 184 ARG A O 1
ATOM 1457 N N . ILE A 1 185 ? -2.462 -0.543 7.034 1.00 98.12 185 ILE A N 1
ATOM 1458 C CA . ILE A 1 185 ? -3.902 -0.863 7.082 1.00 98.12 185 ILE A CA 1
ATOM 1459 C C . ILE A 1 185 ? -4.649 -0.208 5.925 1.00 98.12 185 ILE A C 1
ATOM 1461 O O . ILE A 1 185 ? -5.437 -0.854 5.238 1.00 98.12 185 ILE A O 1
ATOM 1465 N N . VAL A 1 186 ? -4.417 1.090 5.717 1.00 98.75 186 VAL A N 1
ATOM 1466 C CA . VAL A 1 186 ? -5.093 1.866 4.674 1.00 98.75 186 VAL A CA 1
ATOM 1467 C C . VAL A 1 186 ? -4.748 1.303 3.294 1.00 98.75 186 VAL A C 1
ATOM 1469 O O . VAL A 1 186 ? -5.643 1.123 2.464 1.00 98.75 186 VAL A O 1
ATOM 1472 N N . HIS A 1 187 ? -3.482 0.942 3.068 1.00 98.62 187 HIS A N 1
ATOM 1473 C CA . HIS A 1 187 ? -3.049 0.300 1.834 1.00 98.62 187 HIS A CA 1
ATOM 1474 C C . HIS A 1 187 ? -3.654 -1.093 1.635 1.00 98.62 187 HIS A C 1
ATOM 1476 O O . HIS A 1 187 ? -4.192 -1.360 0.559 1.00 98.62 187 HIS A O 1
ATOM 1482 N N . ASP A 1 188 ? -3.642 -1.951 2.651 1.00 98.38 188 ASP A N 1
ATOM 1483 C CA . ASP A 1 188 ? -4.234 -3.286 2.573 1.00 98.38 188 ASP A CA 1
ATOM 1484 C C . ASP A 1 188 ? -5.735 -3.199 2.286 1.00 98.38 188 ASP A C 1
ATOM 1486 O O . ASP A 1 188 ? -6.256 -3.876 1.396 1.00 98.38 188 ASP A O 1
ATOM 1490 N N . TYR A 1 189 ? -6.439 -2.289 2.955 1.00 98.75 189 TYR A N 1
ATOM 1491 C CA . TYR A 1 189 ? -7.878 -2.133 2.795 1.00 98.75 189 TYR A CA 1
ATOM 1492 C C . TYR A 1 189 ? -8.263 -1.532 1.430 1.00 98.75 189 TYR A C 1
ATOM 1494 O O . TYR A 1 189 ? -9.082 -2.101 0.700 1.00 98.75 189 TYR A O 1
ATOM 1502 N N . PHE A 1 190 ? -7.669 -0.403 1.027 1.00 98.62 190 PHE A N 1
ATOM 1503 C CA . PHE A 1 190 ? -8.046 0.276 -0.221 1.00 98.62 190 PHE A CA 1
ATOM 1504 C C . PHE A 1 190 ? -7.298 -0.211 -1.465 1.00 98.62 190 PHE A C 1
ATOM 1506 O O . PHE A 1 190 ? -7.847 -0.143 -2.570 1.00 98.62 190 PHE A O 1
ATOM 1513 N N . GLY A 1 191 ? -6.080 -0.724 -1.310 1.00 98.00 191 GLY A N 1
ATOM 1514 C CA . GLY A 1 191 ? -5.278 -1.308 -2.382 1.00 98.00 191 GLY A CA 1
ATOM 1515 C C . GLY A 1 191 ? -5.630 -2.771 -2.647 1.00 98.00 191 GLY A C 1
ATOM 1516 O O . GLY A 1 191 ? -5.910 -3.130 -3.795 1.00 98.00 191 GLY A O 1
ATOM 1517 N N . HIS A 1 192 ? -5.666 -3.610 -1.607 1.00 98.12 192 HIS A N 1
ATOM 1518 C CA . HIS A 1 192 ? -5.889 -5.052 -1.761 1.00 98.12 192 HIS A CA 1
ATOM 1519 C C . HIS A 1 192 ? -7.359 -5.445 -1.630 1.00 98.12 192 HIS A C 1
ATOM 1521 O O . HIS A 1 192 ? -7.950 -5.937 -2.597 1.00 98.12 192 HIS A O 1
ATOM 1527 N N . VAL A 1 193 ? -7.976 -5.206 -0.472 1.00 98.19 193 VAL A N 1
ATOM 1528 C CA . VAL A 1 193 ? -9.326 -5.698 -0.144 1.00 98.19 193 VAL A CA 1
ATOM 1529 C C . VAL A 1 193 ? -10.393 -5.111 -1.064 1.00 98.19 193 VAL A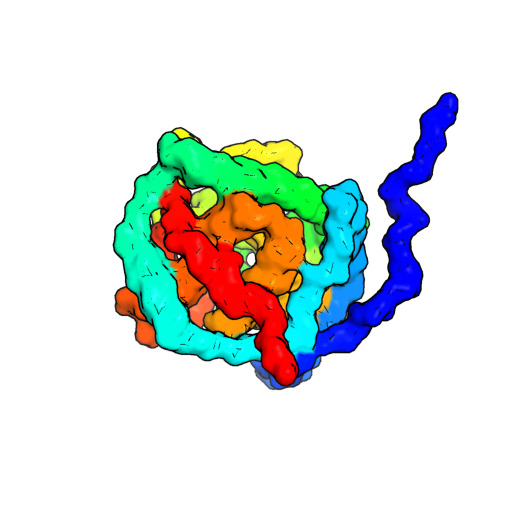 C 1
ATOM 1531 O O . VAL A 1 193 ? -11.247 -5.848 -1.556 1.00 98.19 193 VAL A O 1
ATOM 1534 N N . LYS A 1 194 ? -10.337 -3.801 -1.341 1.00 97.12 194 LYS A N 1
ATOM 1535 C CA . LYS A 1 194 ? -11.345 -3.079 -2.140 1.00 97.12 194 LYS A CA 1
ATOM 1536 C C . LYS A 1 194 ? -11.683 -3.763 -3.464 1.00 97.12 194 LYS A C 1
ATOM 1538 O O . LYS A 1 194 ? -12.851 -3.796 -3.847 1.00 97.12 194 LYS A O 1
ATOM 1543 N N . GLU A 1 195 ? -10.677 -4.311 -4.142 1.00 95.94 195 GLU A N 1
ATOM 1544 C CA . GLU A 1 195 ? -10.814 -4.947 -5.460 1.00 95.94 195 GLU A CA 1
ATOM 1545 C C . GLU A 1 195 ? -10.503 -6.452 -5.460 1.00 95.94 195 GLU A C 1
ATOM 1547 O O . GLU A 1 195 ? -10.753 -7.129 -6.457 1.00 95.94 195 GLU A O 1
ATOM 1552 N N . GLY A 1 196 ? -9.956 -6.991 -4.367 1.00 96.00 196 GLY A N 1
ATOM 1553 C CA . GLY A 1 196 ? -9.450 -8.362 -4.306 1.00 96.00 196 GLY A CA 1
ATOM 1554 C C . GLY A 1 196 ? -8.075 -8.538 -4.964 1.00 96.00 196 GLY A C 1
ATOM 1555 O O . GLY A 1 196 ? -7.765 -9.623 -5.476 1.00 96.00 196 GLY A O 1
ATOM 1556 N N . ASN A 1 197 ? -7.230 -7.500 -4.970 1.00 97.06 197 ASN A N 1
ATOM 1557 C CA . ASN A 1 197 ? -5.859 -7.593 -5.485 1.00 97.06 197 ASN A CA 1
ATOM 1558 C C . ASN A 1 197 ? -4.994 -8.509 -4.602 1.00 97.06 197 ASN A C 1
ATOM 1560 O O . ASN A 1 197 ? -5.247 -8.693 -3.414 1.00 97.06 197 ASN A O 1
ATOM 1564 N N . GLY A 1 198 ? -3.996 -9.155 -5.208 1.00 95.62 198 GLY A N 1
ATOM 1565 C CA . GLY A 1 198 ? -3.076 -10.051 -4.495 1.00 95.62 198 GLY A CA 1
ATOM 1566 C C . GLY A 1 198 ? -1.825 -9.363 -3.983 1.00 95.62 198 GLY A C 1
ATOM 1567 O O . GLY A 1 198 ? -1.606 -8.207 -4.297 1.00 95.62 198 GLY A O 1
ATOM 1568 N N . PHE A 1 199 ? -0.987 -10.124 -3.283 1.00 94.94 199 PHE A N 1
ATOM 1569 C CA . PHE A 1 199 ? 0.253 -9.646 -2.647 1.00 94.94 199 PHE A CA 1
ATOM 1570 C C . PHE A 1 199 ? 1.532 -10.141 -3.347 1.00 94.94 199 PHE A C 1
ATOM 1572 O O . PHE A 1 199 ? 2.626 -10.183 -2.795 1.00 94.94 199 PHE A O 1
ATOM 1579 N N . ARG A 1 200 ? 1.393 -10.650 -4.577 1.00 93.25 200 ARG A N 1
ATOM 1580 C CA . ARG A 1 200 ? 2.538 -10.934 -5.460 1.00 93.25 200 ARG A CA 1
ATOM 1581 C C . ARG A 1 200 ? 2.730 -9.749 -6.395 1.00 93.25 200 ARG A C 1
ATOM 1583 O O . ARG A 1 200 ? 1.807 -8.961 -6.549 1.00 93.25 200 ARG A O 1
ATOM 1590 N N . ALA A 1 201 ? 3.870 -9.680 -7.076 1.00 95.31 201 ALA A N 1
ATOM 1591 C CA . ALA A 1 201 ? 4.304 -8.496 -7.819 1.00 95.31 201 ALA A CA 1
ATOM 1592 C C . ALA A 1 201 ? 3.222 -7.803 -8.675 1.00 95.31 201 ALA A C 1
ATOM 1594 O O . ALA A 1 201 ? 3.068 -6.586 -8.603 1.00 95.31 20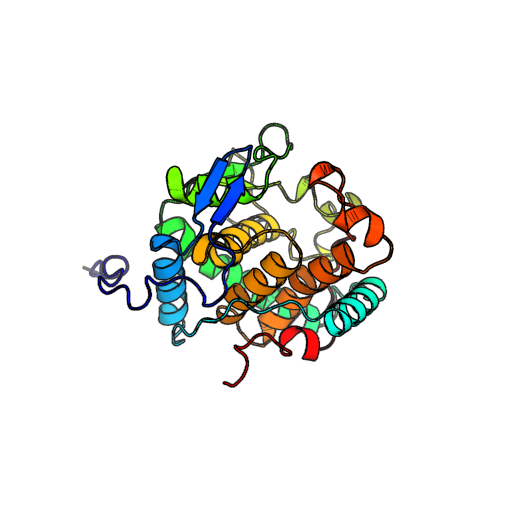1 ALA A O 1
ATOM 1595 N N . GLU A 1 202 ? 2.454 -8.569 -9.464 1.00 95.81 202 GLU A N 1
ATOM 1596 C CA . GLU A 1 202 ? 1.353 -8.021 -10.278 1.00 95.81 202 GLU A CA 1
ATOM 1597 C C . GLU A 1 202 ? 0.185 -7.508 -9.422 1.00 95.81 202 GLU A C 1
ATOM 1599 O O . GLU A 1 202 ? -0.440 -6.504 -9.749 1.00 95.81 202 GLU A O 1
ATOM 1604 N N . GLY A 1 203 ? -0.142 -8.211 -8.337 1.00 97.12 203 GLY A N 1
ATOM 1605 C CA . GLY A 1 203 ? -1.180 -7.806 -7.396 1.00 97.12 203 GLY A CA 1
ATOM 1606 C C . GLY A 1 203 ? -0.813 -6.525 -6.652 1.00 97.12 203 GLY A C 1
ATOM 1607 O O . GLY A 1 203 ? -1.648 -5.633 -6.601 1.00 97.12 203 GLY A O 1
ATOM 1608 N N . GLU A 1 204 ? 0.434 -6.408 -6.199 1.00 97.44 204 GLU A N 1
ATOM 1609 C CA . GLU A 1 204 ? 0.990 -5.213 -5.552 1.00 97.44 204 GLU A CA 1
ATOM 1610 C C . GLU A 1 204 ? 0.968 -3.988 -6.480 1.00 97.44 204 GLU A C 1
ATOM 1612 O O . GLU A 1 204 ? 0.506 -2.920 -6.091 1.00 97.44 204 GLU A O 1
ATOM 1617 N N . ASP A 1 205 ? 1.380 -4.125 -7.750 1.00 97.81 205 ASP A N 1
ATOM 1618 C CA . ASP A 1 205 ? 1.315 -3.003 -8.706 1.00 97.81 205 ASP A CA 1
ATOM 1619 C C . ASP A 1 205 ? -0.142 -2.583 -8.971 1.00 97.81 205 ASP A C 1
ATOM 1621 O O . ASP A 1 205 ? -0.438 -1.392 -9.021 1.00 97.81 205 ASP A O 1
ATOM 1625 N N . ASN A 1 206 ? -1.090 -3.527 -9.049 1.00 98.00 206 ASN A N 1
ATOM 1626 C CA . ASN A 1 206 ? -2.514 -3.191 -9.179 1.00 98.00 206 ASN A CA 1
ATOM 1627 C C . ASN A 1 206 ? -3.122 -2.610 -7.891 1.00 98.00 206 ASN A C 1
ATOM 1629 O O . ASN A 1 206 ? -3.973 -1.722 -7.976 1.00 98.00 206 ASN A O 1
ATOM 1633 N N . ALA A 1 207 ? -2.681 -3.057 -6.713 1.00 98.25 207 ALA A N 1
ATOM 1634 C CA . ALA A 1 207 ? -3.071 -2.482 -5.430 1.00 98.25 207 ALA A CA 1
ATOM 1635 C C . ALA A 1 207 ? -2.571 -1.039 -5.307 1.00 98.25 207 ALA A C 1
ATOM 1637 O O . ALA A 1 207 ? -3.348 -0.144 -4.970 1.00 98.25 207 ALA A O 1
ATOM 1638 N N . TYR A 1 208 ? -1.319 -0.789 -5.700 1.00 98.31 208 TYR A N 1
ATOM 1639 C CA . TYR A 1 208 ? -0.763 0.551 -5.845 1.00 98.31 208 TYR A CA 1
ATOM 1640 C C . TYR A 1 208 ? -1.589 1.404 -6.817 1.00 98.31 208 TYR A C 1
ATOM 1642 O O . TYR A 1 208 ? -2.003 2.493 -6.435 1.00 98.31 208 TYR A O 1
ATOM 1650 N N . ARG A 1 209 ? -1.910 0.920 -8.028 1.00 97.50 209 ARG A N 1
ATOM 1651 C CA . ARG A 1 209 ? -2.750 1.658 -9.000 1.00 97.50 209 ARG A CA 1
ATOM 1652 C C . ARG A 1 209 ? -4.103 2.057 -8.407 1.00 97.50 209 ARG A C 1
ATOM 1654 O O . ARG A 1 209 ? -4.543 3.195 -8.561 1.00 97.50 209 ARG A O 1
ATOM 1661 N N . CYS A 1 210 ? -4.754 1.128 -7.706 1.00 96.62 210 CYS A N 1
ATOM 1662 C CA . CYS A 1 210 ? -6.045 1.370 -7.064 1.00 96.62 210 CYS A CA 1
ATOM 1663 C C . CYS A 1 210 ? -5.952 2.412 -5.946 1.00 96.62 210 CYS A C 1
ATOM 1665 O O . CYS A 1 210 ? -6.815 3.284 -5.856 1.00 96.62 210 CYS A O 1
ATOM 1667 N N . HIS A 1 211 ? -4.915 2.323 -5.115 1.00 98.25 211 HIS A N 1
ATOM 1668 C CA . HIS A 1 211 ? -4.731 3.203 -3.968 1.00 98.25 211 HIS A CA 1
ATOM 1669 C C . HIS A 1 211 ? -4.223 4.592 -4.383 1.00 98.25 211 HIS A C 1
ATOM 1671 O O . HIS A 1 211 ? -4.696 5.604 -3.876 1.00 98.25 211 HIS A O 1
ATOM 1677 N N . ALA A 1 212 ? -3.332 4.666 -5.375 1.00 98.00 212 ALA A N 1
ATOM 1678 C CA . ALA A 1 212 ? -2.782 5.911 -5.904 1.00 98.00 212 ALA A CA 1
ATOM 1679 C C . ALA A 1 212 ? -3.873 6.871 -6.394 1.00 98.00 212 ALA A C 1
ATOM 1681 O O . ALA A 1 212 ? -3.742 8.076 -6.202 1.00 98.00 212 ALA A O 1
ATOM 1682 N N . ALA A 1 213 ? -4.977 6.358 -6.947 1.00 96.25 213 ALA A N 1
ATOM 1683 C CA . ALA A 1 213 ? -6.124 7.169 -7.363 1.00 96.25 213 ALA A CA 1
ATOM 1684 C C . ALA A 1 213 ? -6.766 7.981 -6.214 1.00 96.25 213 ALA A C 1
ATOM 1686 O O . ALA A 1 213 ? -7.477 8.955 -6.466 1.00 96.25 213 ALA A O 1
ATOM 1687 N N . MET A 1 214 ? -6.514 7.603 -4.956 1.00 97.94 214 MET A N 1
ATOM 1688 C CA . MET A 1 214 ? -7.046 8.286 -3.774 1.00 97.94 214 MET A CA 1
ATOM 1689 C C . MET A 1 214 ? -6.182 9.469 -3.327 1.00 97.94 214 MET A C 1
ATOM 1691 O O . MET A 1 214 ? -6.705 10.429 -2.760 1.00 97.94 214 MET A O 1
ATOM 1695 N N . TYR A 1 215 ? -4.893 9.463 -3.666 1.00 98.38 215 TYR A N 1
ATOM 1696 C CA . TYR A 1 215 ? -3.936 10.464 -3.204 1.00 98.38 215 TYR A CA 1
ATOM 1697 C C . TYR A 1 215 ? -3.806 11.673 -4.143 1.00 98.38 215 TYR A C 1
ATOM 1699 O O . TYR A 1 215 ? -4.157 11.641 -5.327 1.00 98.38 215 TYR A O 1
ATOM 1707 N N . SER A 1 216 ? -3.336 12.804 -3.617 1.00 98.00 216 SER A N 1
ATOM 1708 C CA . SER A 1 216 ? -2.897 13.954 -4.412 1.00 98.00 216 SER A CA 1
ATOM 1709 C C . SER A 1 216 ? -1.654 13.616 -5.251 1.00 98.00 216 SER A C 1
ATOM 1711 O O . SER A 1 216 ? -0.921 12.680 -4.926 1.00 98.00 216 SER A O 1
ATOM 1713 N N . PRO A 1 217 ? -1.362 14.364 -6.335 1.00 97.62 217 PRO A N 1
ATOM 1714 C CA . PRO A 1 217 ? -0.116 14.192 -7.084 1.00 97.62 217 PRO A CA 1
ATOM 1715 C C . PRO A 1 217 ? 1.138 14.244 -6.200 1.00 97.62 217 PRO A C 1
ATOM 1717 O O . PRO A 1 217 ? 2.037 13.432 -6.384 1.00 97.62 217 PRO A O 1
ATOM 1720 N N . LEU A 1 218 ? 1.164 15.133 -5.202 1.00 98.56 218 LEU A N 1
ATOM 1721 C CA . LEU A 1 218 ? 2.294 15.270 -4.286 1.00 98.56 218 LEU A CA 1
ATOM 1722 C C . LEU A 1 218 ? 2.447 14.040 -3.373 1.00 98.56 218 LEU A C 1
ATOM 1724 O O . LEU A 1 218 ? 3.525 13.451 -3.328 1.00 98.56 218 LEU A O 1
ATOM 1728 N N . ALA A 1 219 ? 1.370 13.605 -2.712 1.00 98.50 219 ALA A N 1
ATOM 1729 C CA . ALA A 1 219 ? 1.386 12.410 -1.864 1.00 98.50 219 ALA A CA 1
ATOM 1730 C C . ALA A 1 219 ? 1.707 11.130 -2.657 1.00 98.50 219 ALA A C 1
ATOM 1732 O O . ALA A 1 219 ? 2.428 10.256 -2.171 1.00 98.50 219 ALA A O 1
ATOM 1733 N N . ARG A 1 220 ? 1.245 11.036 -3.916 1.00 98.00 220 ARG A N 1
ATOM 1734 C CA . ARG A 1 220 ? 1.542 9.904 -4.810 1.00 98.00 220 ARG A CA 1
ATOM 1735 C C . ARG A 1 220 ? 3.039 9.689 -5.041 1.00 98.00 220 ARG A C 1
ATOM 1737 O O . ARG A 1 220 ? 3.429 8.553 -5.295 1.00 98.00 220 ARG A O 1
ATOM 1744 N N . ARG A 1 221 ? 3.878 10.726 -4.936 1.00 98.19 221 ARG A N 1
ATOM 1745 C CA . ARG A 1 221 ? 5.338 10.586 -5.082 1.00 98.19 221 ARG A CA 1
ATOM 1746 C C . ARG A 1 221 ? 5.963 9.783 -3.941 1.00 98.19 221 ARG A C 1
ATOM 1748 O O . ARG A 1 221 ? 6.762 8.883 -4.198 1.00 98.19 221 ARG A O 1
ATOM 1755 N N . ALA A 1 222 ? 5.567 10.070 -2.701 1.00 98.19 222 ALA A N 1
ATOM 1756 C CA . ALA A 1 222 ? 5.987 9.289 -1.538 1.00 98.19 222 ALA A CA 1
ATOM 1757 C C . ALA A 1 222 ? 5.370 7.879 -1.582 1.00 98.19 222 ALA A C 1
ATOM 1759 O O . ALA A 1 222 ? 6.088 6.891 -1.459 1.00 98.19 222 ALA A O 1
ATOM 1760 N N . LEU A 1 223 ? 4.073 7.775 -1.907 1.00 98.38 223 LEU A N 1
ATOM 1761 C CA . LEU A 1 223 ? 3.372 6.494 -2.080 1.00 98.38 223 LEU A CA 1
ATOM 1762 C C . LEU A 1 223 ? 4.075 5.566 -3.085 1.00 98.38 223 LEU A C 1
ATOM 1764 O O . LEU A 1 223 ? 4.204 4.367 -2.853 1.00 98.38 223 LEU A O 1
ATOM 1768 N N . ALA A 1 224 ? 4.510 6.108 -4.225 1.00 98.25 224 ALA A N 1
ATOM 1769 C CA . ALA A 1 224 ? 5.196 5.340 -5.258 1.00 98.25 224 ALA A CA 1
ATOM 1770 C C . ALA A 1 224 ? 6.555 4.820 -4.780 1.00 98.25 224 ALA A C 1
ATOM 1772 O O . ALA A 1 224 ? 6.927 3.701 -5.124 1.00 98.25 224 ALA A O 1
ATOM 1773 N N . SER A 1 225 ? 7.274 5.607 -3.980 1.00 97.25 225 SER A N 1
ATOM 1774 C CA . SER A 1 225 ? 8.568 5.208 -3.420 1.00 97.25 225 SER A CA 1
ATOM 1775 C C . SER A 1 225 ? 8.388 4.071 -2.410 1.00 97.25 225 SER A C 1
ATOM 1777 O O . SER A 1 225 ? 9.024 3.026 -2.555 1.00 97.25 225 SER A O 1
ATOM 1779 N N . ASP A 1 226 ? 7.430 4.211 -1.490 1.00 95.12 226 ASP A N 1
ATOM 1780 C CA . ASP A 1 226 ? 7.206 3.242 -0.412 1.00 95.12 226 ASP A CA 1
ATOM 1781 C C . ASP A 1 226 ? 6.488 1.964 -0.863 1.00 95.12 226 ASP A C 1
ATOM 1783 O O . ASP A 1 226 ? 6.750 0.908 -0.302 1.00 95.12 226 ASP A O 1
ATOM 1787 N N . LEU A 1 227 ? 5.613 2.008 -1.871 1.00 96.69 227 LEU A N 1
ATOM 1788 C CA . LEU A 1 227 ? 4.885 0.812 -2.321 1.00 96.69 227 LEU A CA 1
ATOM 1789 C C . LEU A 1 227 ? 5.477 0.236 -3.602 1.00 96.69 227 LEU A C 1
ATOM 1791 O O . LEU A 1 227 ? 5.948 -0.901 -3.647 1.00 96.69 227 LEU A O 1
ATOM 1795 N N . ARG A 1 228 ? 5.477 1.031 -4.674 1.00 97.12 228 ARG A N 1
ATOM 1796 C CA . ARG A 1 228 ? 5.876 0.551 -5.999 1.00 97.12 228 ARG A CA 1
ATOM 1797 C C . ARG A 1 228 ? 7.378 0.295 -6.081 1.00 97.12 228 ARG A C 1
ATOM 1799 O O . ARG A 1 228 ? 7.782 -0.714 -6.658 1.00 97.12 228 ARG A O 1
ATOM 1806 N N . GLY A 1 229 ? 8.178 1.184 -5.494 1.00 97.38 229 GLY A N 1
ATOM 1807 C CA . GLY A 1 229 ? 9.628 1.060 -5.366 1.00 97.38 229 GLY A CA 1
ATOM 1808 C C . GLY A 1 229 ? 10.020 -0.227 -4.654 1.00 97.38 229 GLY A C 1
ATOM 1809 O O . GLY A 1 229 ? 10.699 -1.069 -5.244 1.00 97.38 229 GLY A O 1
ATOM 1810 N N . GLN A 1 230 ? 9.497 -0.425 -3.441 1.00 94.94 230 GLN A N 1
ATOM 1811 C CA . GLN A 1 230 ? 9.725 -1.640 -2.658 1.00 94.94 230 GLN A CA 1
ATOM 1812 C C . GLN A 1 230 ? 9.240 -2.904 -3.373 1.00 94.94 230 GLN A C 1
ATOM 1814 O O . GLN A 1 230 ? 10.001 -3.861 -3.475 1.00 94.94 230 GLN A O 1
ATOM 1819 N N . ASN A 1 231 ? 8.030 -2.914 -3.946 1.00 96.69 231 ASN A N 1
ATOM 1820 C CA . ASN A 1 231 ? 7.533 -4.065 -4.709 1.00 96.69 231 ASN A CA 1
ATOM 1821 C C . ASN A 1 231 ? 8.473 -4.424 -5.873 1.00 96.69 231 ASN A C 1
ATOM 1823 O O . ASN A 1 231 ? 8.789 -5.596 -6.100 1.00 96.69 231 ASN A O 1
ATOM 1827 N N . CYS A 1 232 ? 8.958 -3.417 -6.602 1.00 98.00 232 CYS A N 1
ATOM 1828 C CA . CYS A 1 232 ? 9.906 -3.633 -7.685 1.00 98.00 232 CYS A CA 1
ATOM 1829 C C . CYS A 1 232 ? 11.246 -4.164 -7.165 1.00 98.00 232 CYS A C 1
ATOM 1831 O O . CYS A 1 232 ? 11.764 -5.142 -7.702 1.00 98.00 232 CYS A O 1
ATOM 1833 N N . TRP A 1 233 ? 11.782 -3.581 -6.097 1.00 97.75 233 TRP A N 1
ATOM 1834 C CA . TRP A 1 233 ? 13.028 -4.037 -5.490 1.00 97.75 233 TRP A CA 1
ATOM 1835 C C . TRP A 1 233 ? 12.928 -5.473 -4.964 1.00 97.75 233 TRP A C 1
ATOM 1837 O O . TRP A 1 233 ? 13.775 -6.305 -5.282 1.00 97.75 233 TRP A O 1
ATOM 1847 N N . VAL A 1 234 ? 11.852 -5.809 -4.249 1.00 95.94 234 VAL A N 1
ATOM 1848 C CA . VAL A 1 234 ? 11.617 -7.160 -3.716 1.00 95.94 234 VAL A CA 1
ATOM 1849 C C . VAL A 1 234 ? 11.631 -8.182 -4.844 1.00 95.94 234 VAL A C 1
ATOM 1851 O O . VAL A 1 234 ? 12.188 -9.263 -4.681 1.00 95.94 234 VAL A O 1
ATOM 1854 N N . ASN A 1 235 ? 11.058 -7.850 -5.999 1.00 97.38 235 ASN A N 1
ATOM 1855 C CA . ASN A 1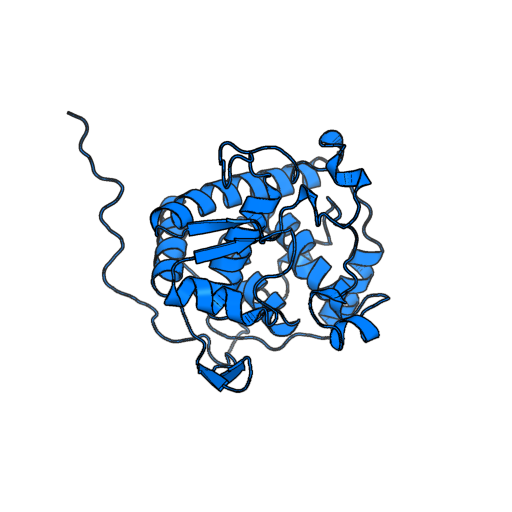 235 ? 10.901 -8.801 -7.090 1.00 97.38 235 ASN A CA 1
ATOM 1856 C C . ASN A 1 235 ? 12.033 -8.781 -8.121 1.00 97.38 235 ASN A C 1
ATOM 1858 O O . ASN A 1 235 ? 12.219 -9.804 -8.775 1.00 97.38 235 ASN A O 1
ATOM 1862 N N . TRP A 1 236 ? 12.785 -7.691 -8.299 1.00 97.75 236 TRP A N 1
ATOM 1863 C CA . TRP A 1 236 ? 13.827 -7.559 -9.340 1.00 97.75 236 TRP A CA 1
ATOM 1864 C C . TRP A 1 236 ? 15.130 -6.896 -8.877 1.00 97.75 236 TRP A C 1
ATOM 1866 O O . TRP A 1 236 ? 16.026 -6.716 -9.696 1.00 97.75 236 TRP A O 1
ATOM 1876 N N . GLY A 1 237 ? 15.259 -6.563 -7.595 1.00 96.50 237 GLY A N 1
ATOM 1877 C CA . GLY A 1 237 ? 16.509 -6.114 -6.985 1.00 96.50 237 GLY A CA 1
ATOM 1878 C C . GLY A 1 237 ? 17.489 -7.269 -6.721 1.00 96.50 237 GLY A C 1
ATOM 1879 O O . GLY A 1 237 ? 17.279 -8.386 -7.213 1.00 96.50 237 GLY A O 1
ATOM 1880 N N . PRO A 1 238 ? 18.538 -7.037 -5.908 1.00 96.56 238 PRO A N 1
ATOM 1881 C CA . PRO A 1 238 ? 19.607 -8.010 -5.648 1.00 96.56 238 PRO A CA 1
ATOM 1882 C C . PRO A 1 238 ? 19.117 -9.386 -5.169 1.00 96.56 238 PRO A C 1
ATOM 1884 O O . PRO A 1 238 ? 19.671 -10.414 -5.550 1.00 96.56 238 PRO A O 1
ATOM 1887 N N . TRP A 1 239 ? 18.029 -9.414 -4.394 1.00 95.88 239 TRP A N 1
ATOM 1888 C CA . TRP A 1 239 ? 17.426 -10.639 -3.852 1.00 95.88 239 TRP A CA 1
ATOM 1889 C C . TRP A 1 239 ? 16.217 -11.140 -4.652 1.00 95.88 239 TRP A C 1
ATOM 1891 O O . TRP A 1 239 ? 15.557 -12.099 -4.252 1.00 95.88 239 TRP A O 1
ATOM 1901 N N . GLY A 1 240 ? 15.920 -10.535 -5.807 1.00 95.62 240 GLY A N 1
ATOM 1902 C CA . GLY A 1 240 ? 14.700 -10.804 -6.567 1.00 95.62 240 GLY A CA 1
ATOM 1903 C C . GLY A 1 240 ? 14.543 -12.262 -7.010 1.00 95.62 240 GLY A C 1
ATOM 1904 O O . GLY A 1 240 ? 13.429 -12.778 -7.055 1.00 95.62 240 GLY A O 1
ATOM 1905 N N . GLU A 1 241 ? 15.635 -12.969 -7.323 1.00 95.44 241 GLU A N 1
ATOM 1906 C CA . GLU A 1 241 ? 15.545 -14.395 -7.666 1.00 95.44 241 GLU A CA 1
ATOM 1907 C C . GLU A 1 241 ? 15.082 -15.268 -6.495 1.00 95.44 241 GLU A C 1
ATOM 1909 O O . GLU A 1 241 ? 14.249 -16.159 -6.696 1.00 95.44 241 GLU A O 1
ATOM 1914 N N . HIS A 1 242 ? 15.591 -14.990 -5.295 1.00 95.75 242 HIS A N 1
ATOM 1915 C CA . HIS A 1 242 ? 15.179 -15.649 -4.058 1.00 95.75 242 HIS A CA 1
ATOM 1916 C C . HIS A 1 242 ? 13.734 -15.278 -3.708 1.00 95.75 242 HIS A C 1
ATOM 1918 O O . HIS A 1 242 ? 12.864 -16.146 -3.626 1.00 95.75 242 HIS A O 1
ATOM 1924 N N . ASN A 1 243 ? 13.446 -13.979 -3.622 1.00 95.81 243 ASN A N 1
ATOM 1925 C CA . ASN A 1 243 ? 12.158 -13.447 -3.176 1.00 95.81 243 ASN A CA 1
ATOM 1926 C C . ASN A 1 243 ? 10.971 -13.895 -4.035 1.00 95.81 243 ASN A C 1
ATOM 1928 O O . ASN A 1 243 ? 9.902 -14.193 -3.506 1.00 95.81 243 ASN A O 1
ATOM 1932 N N . ARG A 1 244 ? 11.140 -14.031 -5.359 1.00 93.06 244 ARG A N 1
ATOM 1933 C CA . ARG A 1 244 ? 10.062 -14.529 -6.240 1.00 93.06 244 ARG A CA 1
ATOM 1934 C C . ARG A 1 244 ? 9.631 -15.969 -5.923 1.00 93.06 244 ARG A C 1
ATOM 1936 O O . ARG A 1 244 ? 8.550 -16.374 -6.347 1.00 93.06 244 ARG A O 1
ATOM 1943 N N . LYS A 1 245 ? 10.459 -16.739 -5.208 1.00 92.06 245 LYS A N 1
ATOM 1944 C CA . LYS A 1 245 ? 10.180 -18.116 -4.762 1.00 92.06 245 LYS A CA 1
ATOM 1945 C C . LYS A 1 245 ? 9.852 -18.191 -3.263 1.00 92.06 245 LYS A C 1
ATOM 1947 O O . LYS A 1 245 ? 9.324 -19.208 -2.820 1.00 92.06 245 LYS A O 1
ATOM 1952 N N . ALA A 1 246 ? 10.143 -17.137 -2.504 1.00 88.25 246 ALA A N 1
ATOM 1953 C CA . ALA A 1 246 ? 9.968 -17.090 -1.060 1.00 88.25 246 ALA A CA 1
ATOM 1954 C C . ALA A 1 246 ? 8.489 -16.966 -0.633 1.00 88.25 246 ALA A C 1
ATOM 1956 O O . ALA A 1 246 ? 7.613 -16.456 -1.356 1.00 88.25 246 ALA A O 1
ATOM 1957 N N . ASN A 1 247 ? 8.207 -17.446 0.579 1.00 84.12 247 ASN A N 1
ATOM 1958 C CA . ASN A 1 247 ? 6.999 -17.086 1.324 1.00 84.12 247 ASN A CA 1
ATOM 1959 C C . ASN A 1 247 ? 7.208 -15.731 2.037 1.00 84.12 247 ASN A C 1
ATOM 1961 O O . ASN A 1 247 ? 8.292 -15.154 1.959 1.00 84.12 247 ASN A O 1
ATOM 1965 N N . GLY A 1 248 ? 6.178 -15.214 2.713 1.00 76.06 248 GLY A N 1
ATOM 1966 C CA . GLY A 1 248 ? 6.263 -13.917 3.396 1.00 76.06 248 GLY A CA 1
ATOM 1967 C C . GLY A 1 248 ? 7.353 -13.852 4.473 1.00 76.06 248 GLY A C 1
ATOM 1968 O O . GLY A 1 248 ? 8.042 -12.844 4.564 1.00 76.06 248 GLY A O 1
ATOM 1969 N N . GLY A 1 249 ? 7.558 -14.936 5.230 1.00 79.75 249 GLY A N 1
ATOM 1970 C CA . GLY A 1 249 ? 8.563 -15.003 6.298 1.00 79.75 249 GLY A CA 1
ATOM 1971 C C . GLY A 1 249 ? 10.010 -15.117 5.807 1.00 79.75 249 GLY A C 1
ATOM 1972 O O . GLY A 1 249 ? 10.915 -14.655 6.491 1.00 79.75 249 GLY A O 1
ATOM 1973 N N . ASP A 1 250 ? 10.222 -15.682 4.616 1.00 86.44 250 ASP A N 1
ATOM 1974 C CA . ASP A 1 250 ? 11.549 -15.868 4.007 1.00 86.44 250 ASP A CA 1
ATOM 1975 C C . ASP A 1 250 ? 11.911 -14.761 3.000 1.00 86.44 250 ASP A C 1
ATOM 1977 O O . ASP A 1 250 ? 12.983 -14.796 2.386 1.00 86.44 250 ASP A O 1
ATOM 1981 N N . THR A 1 251 ? 11.000 -13.812 2.763 1.00 89.69 251 THR A N 1
ATOM 1982 C CA . THR A 1 251 ? 11.230 -12.698 1.838 1.00 89.69 251 THR A CA 1
ATOM 1983 C C . THR A 1 251 ? 12.212 -11.710 2.459 1.00 89.69 251 THR A C 1
ATOM 1985 O O . THR A 1 251 ? 12.022 -11.241 3.578 1.00 89.69 251 THR A O 1
ATOM 1988 N N . ILE A 1 252 ? 13.255 -11.360 1.709 1.00 90.44 252 ILE A N 1
ATOM 1989 C CA . ILE A 1 252 ? 14.221 -10.334 2.095 1.00 90.44 252 ILE A CA 1
ATOM 1990 C C . ILE A 1 252 ? 13.691 -8.997 1.591 1.00 90.44 252 ILE A C 1
ATOM 1992 O O . ILE A 1 252 ? 13.575 -8.787 0.382 1.00 90.44 252 ILE A O 1
ATOM 1996 N N . PHE A 1 253 ? 13.361 -8.103 2.515 1.00 88.62 253 PHE A N 1
ATOM 1997 C CA . PHE A 1 253 ? 12.889 -6.759 2.204 1.00 88.62 253 PHE A CA 1
ATOM 1998 C C . PHE A 1 253 ? 14.050 -5.769 2.170 1.00 88.62 253 PHE A C 1
ATOM 2000 O O . PHE A 1 253 ? 15.078 -5.970 2.817 1.00 88.62 253 PHE A O 1
ATOM 2007 N N . ALA A 1 254 ? 13.886 -4.698 1.399 1.00 86.94 254 ALA A N 1
ATOM 2008 C CA . ALA A 1 254 ? 14.814 -3.584 1.464 1.00 86.94 254 ALA A CA 1
ATOM 2009 C C . ALA A 1 254 ? 14.603 -2.810 2.770 1.00 86.94 254 ALA A C 1
ATOM 2011 O O . ALA A 1 254 ? 13.476 -2.765 3.273 1.00 86.94 254 ALA A O 1
ATOM 2012 N N . PRO A 1 255 ? 15.632 -2.104 3.264 1.00 83.06 255 PRO A N 1
ATOM 2013 C CA . PRO A 1 255 ? 15.415 -1.026 4.214 1.00 83.06 255 PRO A CA 1
ATOM 2014 C C . PRO A 1 255 ? 14.388 -0.034 3.651 1.00 83.06 255 PRO A C 1
ATOM 2016 O O . PRO A 1 255 ? 14.416 0.304 2.458 1.00 83.06 255 PRO A O 1
ATOM 2019 N N . GLN A 1 256 ? 13.469 0.430 4.498 1.00 79.56 256 GLN A N 1
ATOM 2020 C CA . GLN A 1 256 ? 12.519 1.468 4.109 1.00 79.56 256 GLN A CA 1
ATOM 2021 C C . GLN A 1 256 ? 13.251 2.814 4.063 1.00 79.56 256 GLN A C 1
ATOM 2023 O O . GLN A 1 256 ? 13.965 3.177 4.995 1.00 79.56 256 GLN A O 1
ATOM 2028 N N . LYS A 1 257 ? 13.099 3.552 2.960 1.00 85.12 257 LYS A N 1
ATOM 2029 C CA . LYS A 1 257 ? 13.859 4.779 2.688 1.00 85.12 257 LYS A CA 1
ATOM 2030 C C . LYS A 1 257 ? 12.908 5.966 2.591 1.00 85.12 257 LYS A C 1
ATOM 2032 O O . LYS A 1 257 ? 12.089 5.999 1.682 1.00 85.12 257 LYS A O 1
ATOM 2037 N N . MET A 1 258 ? 13.053 6.966 3.465 1.00 89.81 258 MET A N 1
ATOM 2038 C CA . MET A 1 258 ? 12.357 8.248 3.295 1.00 89.81 258 MET A CA 1
ATOM 2039 C C . MET A 1 258 ? 13.062 9.063 2.205 1.00 89.81 258 MET A C 1
ATOM 2041 O O . MET A 1 258 ? 13.970 9.844 2.478 1.00 89.81 258 MET A O 1
ATOM 2045 N N . GLY A 1 259 ? 12.673 8.837 0.956 1.00 93.75 259 GLY A N 1
ATOM 2046 C CA . GLY A 1 259 ? 13.242 9.483 -0.221 1.00 93.75 259 GLY A CA 1
ATOM 2047 C C . GLY A 1 259 ? 12.289 9.379 -1.404 1.00 93.75 259 GLY A C 1
ATOM 2048 O O . GLY A 1 259 ? 11.356 8.578 -1.393 1.00 93.75 259 GLY A O 1
ATOM 2049 N N . LEU A 1 260 ? 12.497 10.208 -2.426 1.00 97.62 260 LEU A N 1
ATOM 2050 C CA . LEU A 1 260 ? 11.624 10.231 -3.598 1.00 97.62 260 LEU A CA 1
ATOM 2051 C C . LEU A 1 260 ? 12.308 9.614 -4.813 1.00 97.62 260 LEU A C 1
ATOM 2053 O O . LEU A 1 260 ? 13.333 10.104 -5.287 1.00 97.62 260 LEU A O 1
ATOM 2057 N N . LEU A 1 261 ? 11.677 8.586 -5.375 1.00 98.19 261 LEU A N 1
ATOM 2058 C CA . LEU A 1 261 ? 11.982 8.127 -6.726 1.00 98.19 261 LEU A CA 1
ATOM 2059 C C . LEU A 1 261 ? 11.654 9.216 -7.772 1.00 98.19 261 LEU A C 1
ATOM 2061 O O . LEU A 1 261 ? 10.873 10.139 -7.494 1.00 98.19 261 LEU A O 1
ATOM 2065 N N . PRO A 1 262 ? 12.220 9.119 -8.994 1.00 98.44 262 PRO A N 1
ATOM 2066 C CA . PRO A 1 262 ? 11.873 10.013 -10.094 1.00 98.44 262 PRO A CA 1
ATOM 2067 C C . PRO A 1 262 ? 10.361 10.085 -10.336 1.00 98.44 262 PRO A C 1
ATOM 2069 O O . PRO A 1 262 ? 9.659 9.082 -10.227 1.00 98.44 262 PRO A O 1
ATOM 2072 N N . GLU A 1 263 ? 9.869 11.267 -10.711 1.00 97.62 263 GLU A N 1
ATOM 2073 C CA . GLU A 1 263 ? 8.432 11.561 -10.828 1.00 97.62 263 GLU A CA 1
ATOM 2074 C C . GLU A 1 263 ? 7.671 10.567 -11.713 1.00 97.62 263 GLU A C 1
ATOM 2076 O O . GLU A 1 263 ? 6.603 10.098 -11.324 1.00 97.62 263 GLU A O 1
ATOM 2081 N N . TRP A 1 264 ? 8.276 10.132 -12.823 1.00 97.81 264 TRP A N 1
ATOM 2082 C CA . TRP A 1 264 ? 7.667 9.165 -13.739 1.00 97.81 264 TRP A CA 1
ATOM 2083 C C . TRP A 1 264 ? 7.264 7.847 -13.058 1.00 97.81 264 TRP A C 1
ATOM 2085 O O . TRP A 1 264 ? 6.325 7.189 -13.504 1.00 97.81 264 TRP A O 1
ATOM 2095 N N . VAL A 1 265 ? 7.918 7.454 -11.956 1.00 98.06 265 VAL A N 1
ATOM 2096 C CA . VAL A 1 265 ? 7.568 6.235 -11.205 1.00 98.06 265 VAL A CA 1
ATOM 2097 C C . VAL A 1 265 ? 6.164 6.337 -10.601 1.00 98.06 265 VAL A C 1
ATOM 2099 O O . VAL A 1 265 ? 5.462 5.325 -10.512 1.00 98.06 265 VAL A O 1
ATOM 2102 N N . ALA A 1 266 ? 5.740 7.550 -10.234 1.00 97.56 266 ALA A N 1
ATOM 2103 C CA . ALA A 1 266 ? 4.424 7.838 -9.674 1.00 97.56 266 ALA A CA 1
ATOM 2104 C C . ALA A 1 266 ? 3.324 8.043 -10.733 1.00 97.56 266 ALA A C 1
ATOM 2106 O O . ALA A 1 266 ? 2.152 8.162 -10.376 1.00 97.56 266 ALA A O 1
ATOM 2107 N N . GLU A 1 267 ? 3.684 8.092 -12.018 1.00 94.75 267 GLU A N 1
ATOM 2108 C CA . GLU A 1 267 ? 2.777 8.455 -13.114 1.00 94.75 267 GLU A CA 1
ATOM 2109 C C . GLU A 1 267 ? 2.617 7.320 -14.134 1.00 94.75 267 GLU A C 1
ATOM 2111 O O . GLU A 1 267 ? 1.503 6.970 -14.531 1.00 94.75 267 GLU A O 1
ATOM 2116 N N . GLU A 1 268 ? 3.722 6.693 -14.544 1.00 94.88 268 GLU A N 1
ATOM 2117 C CA . GLU A 1 268 ? 3.729 5.756 -15.663 1.00 94.88 268 GLU A CA 1
ATOM 2118 C C . GLU A 1 268 ? 2.966 4.463 -15.330 1.00 94.88 268 GLU A C 1
ATOM 2120 O O . GLU A 1 268 ? 3.330 3.695 -14.433 1.00 94.88 268 GLU A O 1
ATOM 2125 N N . GLY A 1 269 ? 1.915 4.166 -16.096 1.00 90.88 269 GLY A N 1
ATOM 2126 C CA . GLY A 1 269 ? 1.121 2.946 -15.929 1.00 90.88 269 GLY A CA 1
ATOM 2127 C C . GLY A 1 269 ? 0.232 2.933 -14.682 1.00 90.88 269 GLY A C 1
ATOM 2128 O O . GLY A 1 269 ? -0.172 1.853 -14.255 1.00 90.88 269 GLY A O 1
ATOM 2129 N N . VAL A 1 270 ? -0.052 4.098 -14.086 1.00 91.62 270 VAL A N 1
ATOM 2130 C CA . VAL A 1 270 ? -1.036 4.217 -12.997 1.00 91.62 270 VAL A CA 1
ATOM 2131 C C . VAL A 1 270 ? -2.465 4.088 -13.523 1.00 91.62 270 VAL A C 1
ATOM 2133 O O . VAL A 1 270 ? -3.281 3.372 -12.944 1.00 91.62 270 VAL A O 1
ATOM 2136 N N . GLU A 1 271 ? -2.755 4.744 -14.642 1.00 90.75 271 GLU A N 1
ATOM 2137 C CA . GLU A 1 271 ? -4.081 4.756 -15.262 1.00 90.75 271 GLU A CA 1
ATOM 2138 C C . GLU A 1 271 ? -4.384 3.445 -16.006 1.00 90.75 271 GLU A C 1
ATOM 2140 O O . GLU A 1 271 ? -3.531 2.559 -16.139 1.00 90.75 271 GLU A O 1
ATOM 2145 N N . ASP A 1 272 ? -5.632 3.267 -16.439 1.00 90.88 272 ASP A N 1
ATOM 2146 C CA . ASP A 1 272 ? -5.965 2.164 -17.340 1.00 90.88 272 ASP A CA 1
ATOM 2147 C C . ASP A 1 272 ? -5.328 2.404 -18.720 1.00 90.88 272 ASP A C 1
ATOM 2149 O O . ASP A 1 272 ? -5.244 3.552 -19.162 1.00 90.88 272 ASP A O 1
ATOM 2153 N N . PRO A 1 273 ? -4.874 1.346 -19.418 1.00 83.44 273 PRO A N 1
ATOM 2154 C CA . PRO A 1 273 ? -4.408 1.481 -20.792 1.00 83.44 273 PRO A CA 1
ATOM 2155 C C . PRO A 1 273 ? -5.518 2.070 -21.666 1.00 83.44 273 PRO A C 1
ATOM 2157 O O . PRO A 1 273 ? -6.684 1.705 -21.501 1.00 83.44 273 PRO A O 1
ATOM 2160 N N . LEU A 1 274 ? -5.146 2.945 -22.603 1.00 75.44 274 LEU A N 1
ATOM 2161 C CA . LEU A 1 274 ? -6.061 3.381 -23.654 1.00 75.44 274 LEU A CA 1
ATOM 2162 C C . LEU A 1 274 ? -6.514 2.145 -24.449 1.00 75.44 274 LEU A C 1
ATOM 2164 O O . LEU A 1 274 ? -5.677 1.313 -24.811 1.00 75.44 274 LEU A O 1
ATOM 2168 N N . GLU A 1 275 ? -7.828 2.014 -24.642 1.00 54.75 275 GLU A N 1
ATOM 2169 C CA . GLU A 1 275 ? -8.442 0.961 -25.467 1.00 54.75 275 GLU A CA 1
ATOM 2170 C C . GLU A 1 275 ? -8.166 1.174 -26.962 1.00 54.75 275 GLU A C 1
ATOM 2172 O O . GLU A 1 275 ? -8.125 2.348 -27.403 1.00 54.75 275 GLU A O 1
#

Radius of gyration: 18.06 Å; chains: 1; bounding box: 50×49×50 Å

Secondary structure (DSSP, 8-state):
-----SS----S--S--SPPBT---EEEETTEEEE----HHHHHHHHHHHHHTT-------B-PPP-HHHHHHHHHHHHHPPP-TT-HHHHHHHHHHHHHHHHHHHHHHTTT-EEEEPGGGS-S-SSTHHHHHHHHHHSEEEE--HHHHSSSHHHHT-TTT-GGG-EEEEEETTEEEEHHHHHHHHHIIIIIITTT--SSHHHHHHHHHHHHTTS-HHHHHHHIIIIIIHHHHHHHSTTHHHHTT--TTT--PPPP------GGGGTTT-SPPP-